Protein 3KP7 (pdb70)

Organism: Staphylococcus epidermidis (strain ATCC 35984 / DSM 28319 / BCRC 17069 / CCUG 31568 / BM 3577 / RP62A) (NCBI:txid176279)

Foldseek 3Di:
DVVVVVVVVVVVVVVVVVVVVVLQVLCPVLCVVLPHDVVLLVVLVVLVVPWDDLVVVCVVVDPCNCVSVVSLVVCPVSQQWDPVTIHGDPNVVVSVVVSVVSCVVVVCVVPVPDDPVVVVVVVVVVVVVVVVVCVVVVVD/DVVVVVVVVVVVVVVVVVVVVVLCVLCVVLCVVLVHDPVLLVVLVVQVVPWDALVVCDLVPHPPSPVSVVSQVVCVVSQQWDFPCGGTHGGVNVVVSVVVSCVSCVVVVCVVCVPPDPVVVVVVVVVVVVVVVVVVVVSVVD

InterPro domains:
  IPR000835 MarR-type HTH domain [PF12802] (34-86)
  IPR000835 MarR-type HTH domain [PS50995] (1-142)
  IPR000835 MarR-type HTH domain [SM00347] (29-130)
  IPR011991 ArsR-like helix-turn-helix domain [cd00090] (43-85)
  IPR036388 Winged helix-like DNA-binding domain superfamily [G3DSA:1.10.10.10] (1-151)
  IPR036390 Winged helix DNA-binding domain superfamily [SSF46785] (16-145)
  IPR039422 Transcription regulators MarR/SlyA-like [PTHR33164] (23-140)

Structure (mmCIF, N/CA/C/O backbone):
data_3KP7
#
_entry.id   3KP7
#
_cell.length_a   107.638
_cell.length_b   107.638
_cell.length_c   54.684
_cell.angle_alpha   90.00
_cell.angle_beta   90.00
_cell.angle_gamma   120.00
#
_symmetry.space_group_name_H-M   'P 61'
#
loop_
_entity.id
_entity.type
_entity.pdbx_description
1 polymer 'Transcriptional regulator TcaR'
2 water water
#
loop_
_atom_site.group_PDB
_atom_site.id
_atom_site.type_symbol
_atom_site.label_atom_id
_atom_site.label_alt_id
_atom_site.label_comp_id
_atom_site.label_asym_id
_atom_site.label_entity_id
_atom_site.label_seq_id
_atom_site.pdbx_PDB_ins_code
_atom_site.Cartn_x
_atom_site.Cartn_y
_atom_site.Cartn_z
_atom_site.occupancy
_atom_site.B_iso_or_equiv
_atom_site.auth_seq_id
_atom_site.auth_comp_id
_atom_site.auth_asym_id
_atom_site.auth_atom_id
_atom_site.pdbx_PDB_model_num
ATOM 1 N N . MET A 1 1 ? 38.639 77.717 56.614 1.00 102.75 1 MET A N 1
ATOM 2 C CA . MET A 1 1 ? 39.523 77.260 55.495 1.00 102.96 1 MET A CA 1
ATOM 3 C C . MET A 1 1 ? 39.288 75.782 55.154 1.00 102.40 1 MET A C 1
ATOM 4 O O . MET A 1 1 ? 39.697 75.308 54.089 1.00 102.98 1 MET A O 1
ATOM 9 N N . VAL A 1 2 ? 38.632 75.056 56.057 1.00 100.86 2 VAL A N 1
ATOM 10 C CA . VAL A 1 2 ? 38.338 73.644 55.824 1.00 98.93 2 VAL A CA 1
ATOM 11 C C . VAL A 1 2 ? 37.270 73.466 54.725 1.00 96.90 2 VAL A C 1
ATOM 12 O O . VAL A 1 2 ? 37.254 72.450 54.022 1.00 96.93 2 VAL A O 1
ATOM 16 N N . ARG A 1 3 ? 36.395 74.461 54.570 1.00 94.07 3 ARG A N 1
ATOM 17 C CA . ARG A 1 3 ? 35.359 74.407 53.544 1.00 90.30 3 ARG A CA 1
ATOM 18 C C . ARG A 1 3 ? 35.940 74.864 52.195 1.00 86.39 3 ARG A C 1
ATOM 19 O O . ARG A 1 3 ? 35.304 74.673 51.152 1.00 85.75 3 ARG A O 1
ATOM 27 N N . ARG A 1 4 ? 37.144 75.453 52.205 1.00 81.23 4 ARG A N 1
ATOM 28 C CA . ARG A 1 4 ? 37.771 75.886 50.954 1.00 75.67 4 ARG A CA 1
ATOM 29 C C . ARG A 1 4 ? 38.561 74.759 50.339 1.00 71.13 4 ARG A C 1
ATOM 30 O O . ARG A 1 4 ? 38.532 74.593 49.141 1.00 68.50 4 ARG A O 1
ATOM 38 N N . ILE A 1 5 ? 39.268 73.996 51.169 1.00 67.46 5 ILE A N 1
ATOM 39 C CA . ILE A 1 5 ? 40.043 72.862 50.695 1.00 64.52 5 ILE A CA 1
ATOM 40 C C . ILE A 1 5 ? 39.096 71.779 50.218 1.00 62.35 5 ILE A C 1
ATOM 41 O O . ILE A 1 5 ? 39.451 71.023 49.317 1.00 60.81 5 ILE A O 1
ATOM 46 N N . GLU A 1 6 ? 37.912 71.701 50.833 1.00 59.61 6 GLU A N 1
ATOM 47 C CA . GLU A 1 6 ? 36.880 70.736 50.419 1.00 57.82 6 GLU A CA 1
ATOM 48 C C . GLU A 1 6 ? 36.388 71.122 49.025 1.00 53.92 6 GLU A C 1
ATOM 49 O O . GLU A 1 6 ? 36.224 70.267 48.179 1.00 52.02 6 GLU A O 1
ATOM 55 N N . ASP A 1 7 ? 36.161 72.417 48.804 1.00 51.66 7 ASP A N 1
ATOM 56 C CA . ASP A 1 7 ? 35.722 72.919 47.496 1.00 50.58 7 ASP A CA 1
ATOM 57 C C . ASP A 1 7 ? 36.730 72.573 46.370 1.00 47.49 7 ASP A C 1
ATOM 58 O O . ASP A 1 7 ? 36.340 72.234 45.242 1.00 46.36 7 ASP A O 1
ATOM 63 N N . HIS A 1 8 ? 38.016 72.683 46.690 1.00 44.18 8 HIS A N 1
ATOM 64 C CA . HIS A 1 8 ? 39.067 72.411 45.745 1.00 42.94 8 HIS A CA 1
ATOM 65 C C . HIS A 1 8 ? 39.103 70.942 45.378 1.00 40.13 8 HIS A C 1
ATOM 66 O O . HIS A 1 8 ? 39.163 70.627 44.217 1.00 40.45 8 HIS A O 1
ATOM 73 N N . ILE A 1 9 ? 39.047 70.059 46.368 1.00 39.20 9 ILE A N 1
ATOM 74 C CA . ILE A 1 9 ? 39.003 68.606 46.173 1.00 40.12 9 ILE A CA 1
ATOM 75 C C . ILE A 1 9 ? 37.780 68.226 45.313 1.00 40.55 9 ILE A C 1
ATOM 76 O O . ILE A 1 9 ? 37.914 67.426 44.380 1.00 41.49 9 ILE A O 1
ATOM 81 N N . SER A 1 10 ? 36.606 68.770 45.638 1.00 37.46 10 SER A N 1
ATOM 82 C CA . SER A 1 10 ? 35.408 68.496 44.845 1.00 40.32 10 SER A CA 1
ATOM 83 C C . SER A 1 10 ? 35.617 68.956 43.398 1.00 37.03 10 SER A C 1
ATOM 84 O O . SER A 1 10 ? 35.324 68.211 42.469 1.00 38.93 10 SER A O 1
ATOM 87 N N . PHE A 1 11 ? 36.077 70.190 43.224 1.00 35.27 11 PHE A N 1
ATOM 88 C CA . PHE A 1 11 ? 36.336 70.713 41.892 1.00 33.81 11 PHE A CA 1
ATOM 89 C C . PHE A 1 11 ? 37.325 69.792 41.150 1.00 31.15 11 PHE A C 1
ATOM 90 O O . PHE A 1 11 ? 37.142 69.463 40.020 1.00 30.47 11 PHE A O 1
ATOM 98 N N . LEU A 1 12 ? 38.382 69.425 41.829 1.00 31.17 12 LEU A N 1
ATOM 99 C CA . LEU A 1 12 ? 39.395 68.565 41.267 1.00 34.37 12 LEU A CA 1
ATOM 100 C C . LEU A 1 12 ? 38.775 67.218 40.845 1.00 34.33 12 LEU A C 1
ATOM 101 O O . LEU A 1 12 ? 39.082 66.707 39.769 1.00 34.47 12 LEU A O 1
ATOM 106 N N . GLU A 1 13 ? 37.896 66.662 41.683 1.00 34.69 13 GLU A N 1
ATOM 107 C CA . GLU A 1 13 ? 37.261 65.380 41.365 1.00 33.97 13 GLU A CA 1
ATOM 108 C C . GLU A 1 13 ? 36.307 65.606 40.197 1.00 31.57 13 GLU A C 1
ATOM 109 O O . GLU A 1 13 ? 36.278 64.826 39.235 1.00 31.96 13 GLU A O 1
ATOM 115 N N . LYS A 1 14 ? 35.573 66.699 40.223 1.00 30.45 14 LYS A N 1
ATOM 116 C CA . LYS A 1 14 ? 34.674 66.932 39.103 1.00 30.77 14 LYS A CA 1
ATOM 117 C C . LYS A 1 14 ? 35.465 67.074 37.754 1.00 30.93 14 LYS A C 1
ATOM 118 O O . LYS A 1 14 ? 35.039 66.581 36.676 1.00 28.87 14 LYS A O 1
ATOM 124 N N . PHE A 1 15 ? 36.641 67.693 37.841 1.00 27.81 15 PHE A N 1
ATOM 125 C CA . PHE A 1 15 ? 37.458 67.911 36.643 1.00 28.84 15 PHE A CA 1
ATOM 126 C C . PHE A 1 15 ? 37.926 66.586 36.067 1.00 27.40 15 PHE A C 1
ATOM 127 O O . PHE A 1 15 ? 37.890 66.357 34.883 1.00 24.95 15 PHE A O 1
ATOM 135 N N . ILE A 1 16 ? 38.420 65.732 36.957 1.00 29.58 16 ILE A N 1
ATOM 136 C CA . ILE A 1 16 ? 38.900 64.433 36.592 1.00 29.36 16 ILE A CA 1
ATOM 137 C C . ILE A 1 16 ? 37.772 63.619 35.936 1.00 30.40 16 ILE A C 1
ATOM 138 O O . ILE A 1 16 ? 37.984 63.067 34.830 1.00 31.18 16 ILE A O 1
ATOM 143 N N . ASN A 1 17 ? 36.597 63.571 36.565 1.00 27.68 17 ASN A N 1
ATOM 144 C CA . ASN A 1 17 ? 35.495 62.824 35.945 1.00 28.21 17 ASN A CA 1
ATOM 145 C C . ASN A 1 17 ? 35.147 63.436 34.590 1.00 28.20 17 ASN A C 1
ATOM 146 O O . ASN A 1 17 ? 34.900 62.700 33.621 1.00 27.53 17 ASN A O 1
ATOM 151 N N . ASP A 1 18 ? 35.139 64.772 34.491 1.00 26.17 18 ASP A N 1
ATOM 152 C CA . ASP A 1 18 ? 34.828 65.322 33.173 1.00 26.82 18 ASP A CA 1
ATOM 153 C C . ASP A 1 18 ? 35.847 64.863 32.135 1.00 25.67 18 ASP A C 1
ATOM 154 O O . ASP A 1 18 ? 35.465 64.524 31.033 1.00 23.41 18 ASP A O 1
ATOM 159 N N . VAL A 1 19 ? 37.135 64.818 32.503 1.00 25.26 19 VAL A N 1
ATOM 160 C CA . VAL A 1 19 ? 38.139 64.345 31.565 1.00 26.64 19 VAL A CA 1
ATOM 161 C C . VAL A 1 19 ? 37.914 62.859 31.240 1.00 27.84 19 VAL A C 1
ATOM 162 O O . VAL A 1 19 ? 38.014 62.437 30.072 1.00 28.97 19 VAL A O 1
ATOM 166 N N . ASN A 1 20 ? 37.638 62.048 32.254 1.00 29.21 20 ASN A N 1
ATOM 167 C CA . ASN A 1 20 ? 37.444 60.626 31.974 1.00 30.61 20 ASN A CA 1
ATOM 168 C C . ASN A 1 20 ? 36.246 60.443 31.101 1.00 29.44 20 ASN A C 1
ATOM 169 O O . ASN A 1 20 ? 36.311 59.696 30.163 1.00 30.41 20 ASN A O 1
ATOM 174 N N . THR A 1 21 ? 35.195 61.200 31.355 1.00 29.76 21 THR A N 1
ATOM 175 C CA . THR A 1 21 ? 34.006 61.088 30.547 1.00 31.35 21 THR A CA 1
ATOM 176 C C . THR A 1 21 ? 34.325 61.448 29.096 1.00 32.19 21 THR A C 1
ATOM 177 O O . THR A 1 21 ? 34.080 60.647 28.193 1.00 34.65 21 THR A O 1
ATOM 181 N N . LEU A 1 22 ? 34.905 62.626 28.876 1.00 29.57 22 LEU A N 1
ATOM 182 C CA . LEU A 1 22 ? 35.221 63.041 27.524 1.00 30.54 22 LEU A CA 1
ATOM 183 C C . LEU A 1 22 ? 36.172 62.083 26.840 1.00 30.03 22 LEU A C 1
ATOM 184 O O . LEU A 1 22 ? 35.993 61.819 25.673 1.00 31.84 22 LEU A O 1
ATOM 189 N N . THR A 1 23 ? 37.181 61.604 27.553 1.00 29.52 23 THR A N 1
ATOM 190 C CA . THR A 1 23 ? 38.150 60.678 26.990 1.00 32.48 23 THR A CA 1
ATOM 191 C C . THR A 1 23 ? 37.486 59.403 26.484 1.00 32.58 23 THR A C 1
ATOM 192 O O . THR A 1 23 ? 37.831 58.907 25.418 1.00 34.91 23 THR A O 1
ATOM 196 N N . ALA A 1 24 ? 36.531 58.890 27.236 1.00 32.44 24 ALA A N 1
ATOM 197 C CA . ALA A 1 24 ? 35.770 57.692 26.841 1.00 35.09 24 ALA A CA 1
ATOM 198 C C . ALA A 1 24 ? 34.996 57.924 25.582 1.00 33.92 24 ALA A C 1
ATOM 199 O O . ALA A 1 24 ? 35.067 57.090 24.691 1.00 35.09 24 ALA A O 1
ATOM 201 N N . LYS A 1 25 ? 34.252 59.026 25.492 1.00 34.45 25 LYS A N 1
ATOM 202 C CA . LYS A 1 25 ? 33.504 59.290 24.258 1.00 35.67 25 LYS A CA 1
ATOM 203 C C . LYS A 1 25 ? 34.391 59.519 23.023 1.00 33.78 25 LYS A C 1
ATOM 204 O O . LYS A 1 25 ? 34.074 59.081 21.954 1.00 33.26 25 LYS A O 1
ATOM 210 N N . LEU A 1 26 ? 35.518 60.178 23.170 1.00 33.61 26 LEU A N 1
ATOM 211 C CA . LEU A 1 26 ? 36.385 60.430 22.001 1.00 35.25 26 LEU A CA 1
ATOM 212 C C . LEU A 1 26 ? 37.050 59.172 21.444 1.00 35.32 26 LEU A C 1
ATOM 213 O O . LEU A 1 26 ? 37.385 59.117 20.275 1.00 35.32 26 LEU A O 1
ATOM 218 N N . LEU A 1 27 ? 37.299 58.183 22.298 1.00 34.38 27 LEU A N 1
ATOM 219 C CA . LEU A 1 27 ? 37.969 57.008 21.841 1.00 33.86 27 LEU A CA 1
ATOM 220 C C . LEU A 1 27 ? 37.111 55.786 21.491 1.00 35.40 27 LEU A C 1
ATOM 221 O O . LEU A 1 27 ? 37.653 54.767 21.040 1.00 35.17 27 LEU A O 1
ATOM 226 N N . LYS A 1 28 ? 35.796 55.878 21.669 1.00 37.53 28 LYS A N 1
ATOM 227 C CA . LYS A 1 28 ? 34.970 54.704 21.428 1.00 39.55 28 LYS A CA 1
ATOM 228 C C . LYS A 1 28 ? 35.067 54.155 20.026 1.00 39.69 28 LYS A C 1
ATOM 229 O O . LYS A 1 28 ? 35.146 52.956 19.845 1.00 39.30 28 LYS A O 1
ATOM 235 N N . ASP A 1 29 ? 35.077 55.014 19.028 1.00 38.51 29 ASP A N 1
ATOM 236 C CA . ASP A 1 29 ? 35.167 54.514 17.673 1.00 38.25 29 ASP A CA 1
ATOM 237 C C . ASP A 1 29 ? 36.507 53.885 17.371 1.00 38.26 29 ASP A C 1
ATOM 238 O O . ASP A 1 29 ? 36.583 52.895 16.650 1.00 39.38 29 ASP A O 1
ATOM 243 N N . LEU A 1 30 ? 37.579 54.453 17.905 1.00 37.77 30 LEU A N 1
ATOM 244 C CA . LEU A 1 30 ? 38.923 53.937 17.632 1.00 34.87 30 LEU A CA 1
ATOM 245 C C . LEU A 1 30 ? 39.097 52.583 18.308 1.00 33.66 30 LEU A C 1
ATOM 246 O O . LEU A 1 30 ? 39.694 51.658 17.753 1.00 32.19 30 LEU A O 1
ATOM 251 N N . GLN A 1 31 ? 38.581 52.485 19.519 1.00 33.10 31 GLN A N 1
ATOM 252 C CA . GLN A 1 31 ? 38.663 51.247 20.277 1.00 33.55 31 GLN A CA 1
ATOM 253 C C . GLN A 1 31 ? 37.889 50.202 19.516 1.00 34.72 31 GLN A C 1
ATOM 254 O O . GLN A 1 31 ? 38.343 49.073 19.341 1.00 32.30 31 GLN A O 1
ATOM 260 N N . THR A 1 32 ? 36.737 50.632 19.017 1.00 37.41 32 THR A N 1
ATOM 261 C CA . THR A 1 32 ? 35.845 49.751 18.278 1.00 41.23 32 THR A CA 1
ATOM 262 C C . THR A 1 32 ? 36.517 49.277 16.988 1.00 42.61 32 THR A C 1
ATOM 263 O O . THR A 1 32 ? 36.438 48.092 16.622 1.00 43.04 32 THR A O 1
ATOM 267 N N . GLU A 1 33 ? 37.203 50.198 16.336 1.00 42.98 33 GLU A N 1
ATOM 268 C CA . GLU A 1 33 ? 37.922 49.912 15.106 1.00 45.11 33 GLU A CA 1
ATOM 269 C C . GLU A 1 33 ? 39.022 48.891 15.335 1.00 45.00 33 GLU A C 1
ATOM 270 O O . GLU A 1 33 ? 39.342 48.102 14.442 1.00 45.86 33 GLU A O 1
ATOM 276 N N . TYR A 1 34 ? 39.602 48.904 16.529 1.00 43.54 34 TYR A N 1
ATOM 277 C CA . TYR A 1 34 ? 40.680 47.977 16.865 1.00 41.95 34 TYR A CA 1
ATOM 278 C C . TYR A 1 34 ? 40.153 46.686 17.502 1.00 40.96 34 TYR A C 1
ATOM 279 O O . TYR A 1 34 ? 40.912 45.784 17.784 1.00 41.76 34 TYR A O 1
ATOM 288 N N . GLY A 1 35 ? 38.867 46.615 17.769 1.00 39.13 35 GLY A N 1
ATOM 289 C CA . GLY A 1 35 ? 38.344 45.409 18.375 1.00 39.42 35 GLY A CA 1
ATOM 290 C C . GLY A 1 35 ? 38.532 45.258 19.873 1.00 38.54 35 GLY A C 1
ATOM 291 O O . GLY A 1 35 ? 38.414 44.139 20.386 1.00 37.39 35 GLY A O 1
ATOM 292 N N . ILE A 1 36 ? 38.821 46.360 20.573 1.00 38.42 36 ILE A N 1
ATOM 293 C CA . ILE A 1 36 ? 39.012 46.301 22.020 1.00 38.42 36 ILE A CA 1
ATOM 294 C C . ILE A 1 36 ? 38.014 47.164 22.770 1.00 37.72 36 ILE A C 1
ATOM 295 O O . ILE A 1 36 ? 37.367 48.035 22.200 1.00 37.41 36 ILE A O 1
ATOM 300 N N . SER A 1 37 ? 37.882 46.892 24.066 1.00 37.55 37 SER A N 1
ATOM 301 C CA . SER A 1 37 ? 36.964 47.630 24.931 1.00 36.35 37 SER A CA 1
ATOM 302 C C . SER A 1 37 ? 37.782 48.732 25.629 1.00 37.26 37 SER A C 1
ATOM 303 O O . SER A 1 37 ? 39.014 48.700 25.587 1.00 35.36 37 SER A O 1
ATOM 306 N N . ALA A 1 38 ? 37.089 49.677 26.269 1.00 36.77 38 ALA A N 1
ATOM 307 C CA . ALA A 1 38 ? 37.763 50.717 27.020 1.00 37.24 38 ALA A CA 1
ATOM 308 C C . ALA A 1 38 ? 38.710 50.076 28.047 1.00 38.28 38 ALA A C 1
ATOM 309 O O . ALA A 1 38 ? 39.871 50.466 28.134 1.00 37.73 38 ALA A O 1
ATOM 311 N N . GLU A 1 39 ? 38.235 49.086 28.800 1.00 40.18 39 GLU A N 1
ATOM 312 C CA . GLU A 1 39 ? 39.074 48.467 29.840 1.00 45.25 39 GLU A CA 1
ATOM 313 C C . GLU A 1 39 ? 40.345 47.763 29.349 1.00 45.27 39 GLU A C 1
ATOM 314 O O . GLU A 1 39 ? 41.309 47.649 30.093 1.00 47.01 39 GLU A O 1
ATOM 320 N N . GLN A 1 40 ? 40.349 47.295 28.099 1.00 44.90 40 GLN A N 1
ATOM 321 C CA . GLN A 1 40 ? 41.534 46.688 27.533 1.00 43.02 40 GLN A CA 1
ATOM 322 C C . GLN A 1 40 ? 42.409 47.811 27.008 1.00 43.88 40 GLN A C 1
ATOM 323 O O . GLN A 1 40 ? 43.647 47.644 26.848 1.00 43.22 40 GLN A O 1
ATOM 329 N N . SER A 1 41 ? 41.761 48.926 26.665 1.00 40.93 41 SER A N 1
ATOM 330 C CA . SER A 1 41 ? 42.506 50.059 26.173 1.00 43.40 41 SER A CA 1
ATOM 331 C C . SER A 1 41 ? 43.345 50.672 27.326 1.00 42.32 41 SER A C 1
ATOM 332 O O . SER A 1 41 ? 44.444 51.181 27.068 1.00 43.55 41 SER A O 1
ATOM 335 N N . HIS A 1 42 ? 42.846 50.589 28.566 1.00 41.41 42 HIS A N 1
ATOM 336 C CA . HIS A 1 42 ? 43.560 51.104 29.750 1.00 42.72 42 HIS A CA 1
ATOM 337 C C . HIS A 1 42 ? 44.853 50.299 29.966 1.00 42.54 42 HIS A C 1
ATOM 338 O O . HIS A 1 42 ? 45.871 50.861 30.344 1.00 42.98 42 HIS A O 1
ATOM 345 N N . VAL A 1 43 ? 44.804 49.000 29.677 1.00 41.87 43 VAL A N 1
ATOM 346 C CA . VAL A 1 43 ? 45.975 48.130 29.795 1.00 40.42 43 VAL A CA 1
ATOM 347 C C . VAL A 1 43 ? 46.997 48.543 28.728 1.00 41.26 43 VAL A C 1
ATOM 348 O O . VAL A 1 43 ? 48.229 48.483 28.964 1.00 40.67 43 VAL A O 1
ATOM 352 N N . LEU A 1 44 ? 46.520 48.954 27.554 1.00 40.81 44 LEU A N 1
ATOM 353 C CA . LEU A 1 44 ? 47.473 49.409 26.546 1.00 42.65 44 LEU A CA 1
ATOM 354 C C . LEU A 1 44 ? 48.076 50.721 27.046 1.00 45.33 44 LEU A C 1
ATOM 355 O O . LEU A 1 44 ? 49.310 50.884 27.003 1.00 46.53 44 LEU A O 1
ATOM 360 N N . ASN A 1 45 ? 47.227 51.627 27.547 1.00 44.52 45 ASN A N 1
ATOM 361 C CA . ASN A 1 45 ? 47.703 52.908 28.072 1.00 45.70 45 ASN A CA 1
ATOM 362 C C . ASN A 1 45 ? 48.922 52.682 28.978 1.00 47.73 45 ASN A C 1
ATOM 363 O O . ASN A 1 45 ? 49.984 53.281 28.760 1.00 47.27 45 ASN A O 1
ATOM 368 N N . MET A 1 46 ? 48.762 51.842 30.002 1.00 49.12 46 MET A N 1
ATOM 369 C CA . MET A 1 46 ? 49.868 51.566 30.924 1.00 53.08 46 MET A CA 1
ATOM 370 C C . MET A 1 46 ? 51.107 51.112 30.180 1.00 53.31 46 MET A C 1
ATOM 371 O O . MET A 1 46 ? 52.155 51.737 30.242 1.00 55.22 46 MET A O 1
ATOM 376 N N . LEU A 1 47 ? 50.981 50.012 29.470 1.00 53.72 47 LEU A N 1
ATOM 377 C CA . LEU A 1 47 ? 52.091 49.463 28.726 1.00 54.04 47 LEU A CA 1
ATOM 378 C C . LEU A 1 47 ? 52.719 50.470 27.767 1.00 55.60 47 LEU A C 1
ATOM 379 O O . LEU A 1 47 ? 53.842 50.264 27.275 1.00 56.18 47 LEU A O 1
ATOM 384 N N . SER A 1 48 ? 52.030 51.576 27.522 1.00 55.90 48 SER A N 1
ATOM 385 C CA . SER A 1 48 ? 52.576 52.596 26.641 1.00 57.87 48 SER A CA 1
ATOM 386 C C . SER A 1 48 ? 53.686 53.385 27.339 1.00 59.34 48 SER A C 1
ATOM 387 O O . SER A 1 48 ? 54.563 53.958 26.699 1.00 57.47 48 SER A O 1
ATOM 390 N N . ILE A 1 49 ? 53.598 53.414 28.663 1.00 62.31 49 ILE A N 1
ATOM 391 C CA . ILE A 1 49 ? 54.529 54.128 29.538 1.00 66.51 49 ILE A CA 1
ATOM 392 C C . ILE A 1 49 ? 55.780 53.300 29.755 1.00 69.30 49 ILE A C 1
ATOM 393 O O . ILE A 1 49 ? 56.903 53.768 29.539 1.00 69.97 49 ILE A O 1
ATOM 398 N N . GLU A 1 50 ? 55.562 52.065 30.189 1.00 71.79 50 GLU A N 1
ATOM 399 C CA . GLU A 1 50 ? 56.646 51.145 30.450 1.00 74.78 50 GLU A CA 1
ATOM 400 C C . GLU A 1 50 ? 56.180 49.698 30.306 1.00 75.75 50 GLU A C 1
ATOM 401 O O . GLU A 1 50 ? 55.047 49.375 30.662 1.00 75.83 50 GLU A O 1
ATOM 407 N N . ALA A 1 51 ? 57.052 48.831 29.792 1.00 76.53 51 ALA A N 1
ATOM 408 C CA . ALA A 1 51 ? 56.725 47.416 29.622 1.00 77.70 51 ALA A CA 1
ATOM 409 C C . ALA A 1 51 ? 56.521 46.822 31.010 1.00 78.55 51 ALA A C 1
ATOM 410 O O . ALA A 1 51 ? 57.371 46.981 31.879 1.00 79.46 51 ALA A O 1
ATOM 412 N N . LEU A 1 52 ? 55.398 46.139 31.217 1.00 79.23 52 LEU A N 1
ATOM 413 C CA . LEU A 1 52 ? 55.073 45.568 32.523 1.00 80.19 52 LEU A CA 1
ATOM 414 C C . LEU A 1 52 ? 54.726 44.090 32.504 1.00 81.75 52 LEU A C 1
ATOM 415 O O . LEU A 1 52 ? 54.760 43.432 31.469 1.00 82.28 52 LEU A O 1
ATOM 420 N N . THR A 1 53 ? 54.384 43.573 33.677 1.00 83.32 53 THR A N 1
ATOM 421 C CA . THR A 1 53 ? 53.974 42.185 33.809 1.00 85.22 53 THR A CA 1
ATOM 422 C C . THR A 1 53 ? 52.655 42.257 34.568 1.00 86.40 53 THR A C 1
ATOM 423 O O . THR A 1 53 ? 52.322 43.304 35.149 1.00 86.18 53 THR A O 1
ATOM 427 N N . VAL A 1 54 ? 51.912 41.152 34.583 1.00 87.58 54 VAL A N 1
ATOM 428 C CA . VAL A 1 54 ? 50.616 41.125 35.257 1.00 88.87 54 VAL A CA 1
ATOM 429 C C . VAL A 1 54 ? 50.708 41.570 36.717 1.00 89.74 54 VAL A C 1
ATOM 430 O O . VAL A 1 54 ? 49.687 41.847 37.355 1.00 89.73 54 VAL A O 1
ATOM 434 N N . GLY A 1 55 ? 51.931 41.638 37.235 1.00 90.33 55 GLY A N 1
ATOM 435 C CA . GLY A 1 55 ? 52.125 42.057 38.606 1.00 91.62 55 GLY A CA 1
ATOM 436 C C . GLY A 1 55 ? 51.860 43.534 38.780 1.00 92.69 55 GLY A C 1
ATOM 437 O O . GLY A 1 55 ? 50.964 43.938 39.523 1.00 92.97 55 GLY A O 1
ATOM 438 N N . GLN A 1 56 ? 52.636 44.342 38.070 1.00 93.81 56 GLN A N 1
ATOM 439 C CA . GLN A 1 56 ? 52.507 45.788 38.135 1.00 95.04 56 GLN A CA 1
ATOM 440 C C . GLN A 1 56 ? 51.089 46.216 37.782 1.00 95.43 56 GLN A C 1
ATOM 441 O O . GLN A 1 56 ? 50.469 47.018 38.486 1.00 95.28 56 GLN A O 1
ATOM 447 N N . ILE A 1 57 ? 50.588 45.637 36.694 1.00 96.11 57 ILE A N 1
ATOM 448 C CA . ILE A 1 57 ? 49.260 45.917 36.164 1.00 96.46 57 ILE A CA 1
ATOM 449 C C . ILE A 1 57 ? 48.111 45.760 37.166 1.00 98.40 57 ILE A C 1
ATOM 450 O O .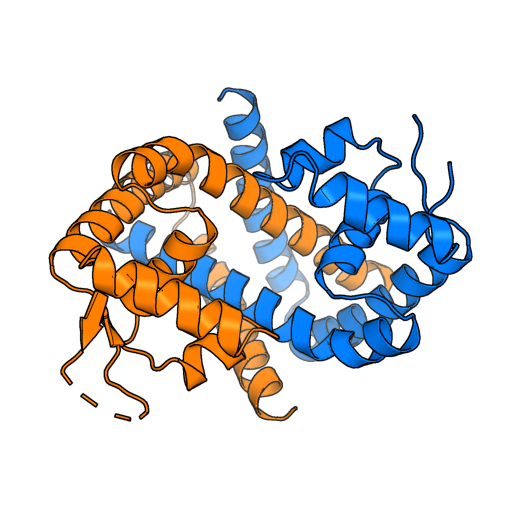 ILE A 1 57 ? 47.230 46.620 37.264 1.00 98.49 57 ILE A O 1
ATOM 455 N N . THR A 1 58 ? 48.114 44.653 37.897 1.00 100.33 58 THR A N 1
ATOM 456 C CA . THR A 1 58 ? 47.069 44.392 38.879 1.00 102.31 58 THR A CA 1
ATOM 457 C C . THR A 1 58 ? 47.054 45.430 40.007 1.00 103.80 58 THR A C 1
ATOM 458 O O . THR A 1 58 ? 45.989 45.849 40.466 1.00 103.76 58 THR A O 1
ATOM 462 N N . GLU A 1 59 ? 48.240 45.839 40.450 1.00 105.50 59 GLU A N 1
ATOM 463 C CA . GLU A 1 59 ? 48.373 46.823 41.520 1.00 106.60 59 GLU A CA 1
ATOM 464 C C . GLU A 1 59 ? 47.798 48.182 41.126 1.00 106.95 59 GLU A C 1
ATOM 465 O O . GLU A 1 59 ? 46.740 48.594 41.618 1.00 106.69 59 GLU A O 1
ATOM 471 N N . LYS A 1 60 ? 48.514 48.865 40.235 1.00 107.36 60 LYS A N 1
ATOM 472 C CA . LYS A 1 60 ? 48.132 50.185 39.756 1.00 107.56 60 LYS A CA 1
ATOM 473 C C . LYS A 1 60 ? 46.649 50.188 39.425 1.00 107.96 60 LYS A C 1
ATOM 474 O O . LYS A 1 60 ? 45.890 51.083 39.842 1.00 107.72 60 LYS A O 1
ATOM 480 N N . GLN A 1 61 ? 46.257 49.162 38.675 1.00 107.94 61 GLN A N 1
ATOM 481 C CA . GLN A 1 61 ? 44.880 48.980 38.262 1.00 108.29 61 GLN A CA 1
ATOM 482 C C . GLN A 1 61 ? 44.043 49.123 39.520 1.00 108.66 61 GLN A C 1
ATOM 483 O O . GLN A 1 61 ? 43.205 50.024 39.636 1.00 108.49 61 GLN A O 1
ATOM 489 N N . GLY A 1 62 ? 44.329 48.246 40.476 1.00 108.86 62 GLY A N 1
ATOM 490 C CA . GLY A 1 62 ? 43.603 48.230 41.724 1.00 109.82 62 GLY A CA 1
ATOM 491 C C . GLY A 1 62 ? 43.037 46.838 41.908 1.00 110.51 62 GLY A C 1
ATOM 492 O O . GLY A 1 62 ? 43.689 45.846 41.563 1.00 110.90 62 GLY A O 1
ATOM 493 N N . VAL A 1 63 ? 41.815 46.768 42.421 1.00 110.48 63 VAL A N 1
ATOM 494 C CA . VAL A 1 63 ? 41.145 45.502 42.667 1.00 110.98 63 VAL A CA 1
ATOM 495 C C . VAL A 1 63 ? 40.907 44.725 41.349 1.00 111.00 63 VAL A C 1
ATOM 496 O O . VAL A 1 63 ? 39.929 44.972 40.643 1.00 111.27 63 VAL A O 1
ATOM 500 N N . ASN A 1 64 ? 41.831 43.826 41.000 1.00 110.75 64 ASN A N 1
ATOM 501 C CA . ASN A 1 64 ? 41.719 43.016 39.783 1.00 110.27 64 ASN A CA 1
ATOM 502 C C . ASN A 1 64 ? 42.828 41.944 39.719 1.00 109.71 64 ASN A C 1
ATOM 503 O O . ASN A 1 64 ? 43.868 42.155 39.089 1.00 110.35 64 ASN A O 1
ATOM 508 N N . LYS A 1 65 ? 42.614 40.802 40.372 1.00 108.13 65 LYS A N 1
ATOM 509 C CA . LYS A 1 65 ? 43.612 39.729 40.363 1.00 106.67 65 LYS A CA 1
ATOM 510 C C . LYS A 1 65 ? 43.600 38.873 39.084 1.00 105.13 65 LYS A C 1
ATOM 511 O O . LYS A 1 65 ? 44.665 38.491 38.570 1.00 104.47 65 LYS A O 1
ATOM 517 N N . ALA A 1 66 ? 42.399 38.575 38.578 1.00 103.37 66 ALA A N 1
ATOM 518 C CA . ALA A 1 66 ? 42.239 37.760 37.369 1.00 101.34 66 ALA A CA 1
ATOM 519 C C . ALA A 1 66 ? 41.405 38.435 36.269 1.00 99.91 66 ALA A C 1
ATOM 520 O O . ALA A 1 66 ? 41.248 37.887 35.166 1.00 99.46 66 ALA A O 1
ATOM 522 N N . ALA A 1 67 ? 40.843 39.603 36.572 1.00 97.79 67 ALA A N 1
ATOM 523 C CA . ALA A 1 67 ? 40.060 40.329 35.574 1.00 95.48 67 ALA A CA 1
ATOM 524 C C . ALA A 1 67 ? 41.035 41.021 34.636 1.00 93.51 67 ALA A C 1
ATOM 525 O O . ALA A 1 67 ? 40.688 41.358 33.503 1.00 92.80 67 ALA A O 1
ATOM 527 N N . VAL A 1 68 ? 42.255 41.214 35.130 1.00 91.43 68 VAL A N 1
ATOM 528 C CA . VAL A 1 68 ? 43.315 41.855 34.372 1.00 89.68 68 VAL A CA 1
ATOM 529 C C . VAL A 1 68 ? 44.028 40.812 33.524 1.00 88.22 68 VAL A C 1
ATOM 530 O O . VAL A 1 68 ? 44.415 41.082 32.390 1.00 88.54 68 VAL A O 1
ATOM 534 N N . SER A 1 69 ? 44.220 39.618 34.078 1.00 86.65 69 SER A N 1
ATOM 535 C CA . SER A 1 69 ? 44.880 38.536 33.346 1.00 84.06 69 SER A CA 1
ATOM 536 C C . SER A 1 69 ? 44.052 38.202 32.084 1.00 82.23 69 SER A C 1
ATOM 537 O O . SER A 1 69 ? 44.599 37.848 31.032 1.00 81.36 69 SER A O 1
ATOM 540 N N . ARG A 1 70 ? 42.731 38.326 32.202 1.00 80.18 70 ARG A N 1
ATOM 541 C CA . ARG A 1 70 ? 41.823 38.073 31.083 1.00 78.20 70 ARG A CA 1
ATOM 542 C C . ARG A 1 70 ? 41.962 39.128 29.978 1.00 75.51 70 ARG A C 1
ATOM 543 O O . ARG A 1 70 ? 42.152 38.801 28.803 1.00 74.89 70 ARG A O 1
ATOM 551 N N . ARG A 1 71 ? 41.823 40.395 30.357 1.00 72.07 71 ARG A N 1
ATOM 552 C CA . ARG A 1 71 ? 41.946 41.471 29.391 1.00 69.30 71 ARG A CA 1
ATOM 553 C C . ARG A 1 71 ? 43.288 41.342 28.683 1.00 67.10 71 ARG A C 1
ATOM 554 O O . ARG A 1 71 ? 43.373 41.663 27.512 1.00 67.64 71 ARG A O 1
ATOM 562 N N . VAL A 1 72 ? 44.320 40.856 29.377 1.00 64.56 72 VAL A N 1
ATOM 563 C CA . VAL A 1 72 ? 45.645 40.689 28.767 1.00 62.50 72 VAL A CA 1
ATOM 564 C C . VAL A 1 72 ? 45.623 39.583 27.732 1.00 61.45 72 VAL A C 1
ATOM 565 O O . VAL A 1 72 ? 46.167 39.707 26.639 1.00 60.64 72 VAL A O 1
ATOM 569 N N . LYS A 1 73 ? 45.000 38.479 28.100 1.00 60.83 73 LYS A N 1
ATOM 570 C CA . LYS A 1 73 ? 44.889 37.350 27.195 1.00 60.70 73 LYS A CA 1
ATOM 571 C C . LYS A 1 73 ? 44.257 37.841 25.891 1.00 58.25 73 LYS A C 1
ATOM 572 O O . LYS A 1 73 ? 44.811 37.652 24.816 1.00 58.02 73 LYS A O 1
ATOM 578 N N . LYS A 1 74 ? 43.112 38.511 25.996 1.00 56.60 74 LYS A N 1
ATOM 579 C CA . LYS A 1 74 ? 42.432 39.046 24.815 1.00 53.92 74 LYS A CA 1
ATOM 580 C C . LYS A 1 74 ? 43.328 39.993 24.013 1.00 53.80 74 LYS A C 1
ATOM 581 O O . LYS A 1 74 ? 43.262 39.991 22.783 1.00 54.12 74 LYS A O 1
ATOM 587 N N . LEU A 1 75 ? 44.154 40.804 24.688 1.00 52.71 75 LEU A N 1
ATOM 588 C CA . LEU A 1 75 ? 45.041 41.735 23.981 1.00 52.92 75 LEU A CA 1
ATOM 589 C C . LEU A 1 75 ? 46.157 40.988 23.300 1.00 54.35 75 LEU A C 1
ATOM 590 O O . LEU A 1 75 ? 46.595 41.365 22.210 1.00 52.83 75 LEU A O 1
ATOM 595 N N . LEU A 1 76 ? 46.622 39.926 23.961 1.00 57.74 76 LEU A N 1
ATOM 596 C CA . LEU A 1 76 ? 47.699 39.061 23.447 1.00 60.10 76 LEU A CA 1
ATOM 597 C C . LEU A 1 76 ? 47.302 38.341 22.157 1.00 61.41 76 LEU A C 1
ATOM 598 O O . LEU A 1 76 ? 48.127 38.149 21.242 1.00 61.85 76 LEU A O 1
ATOM 603 N N . ASN A 1 77 ? 46.036 37.941 22.107 1.00 62.11 77 ASN A N 1
ATOM 604 C CA . ASN A 1 77 ? 45.491 37.256 20.954 1.00 63.35 77 ASN A CA 1
ATOM 605 C C . ASN A 1 77 ? 45.182 38.214 19.853 1.00 63.88 77 ASN A C 1
ATOM 606 O O . ASN A 1 77 ? 45.167 37.829 18.685 1.00 64.23 77 ASN A O 1
ATOM 611 N N . ALA A 1 78 ? 44.920 39.464 20.218 1.00 64.56 78 ALA A N 1
ATOM 612 C CA . ALA A 1 78 ? 44.608 40.483 19.218 1.00 65.30 78 ALA A CA 1
ATOM 613 C C . ALA A 1 78 ? 45.875 41.010 18.531 1.00 65.48 78 ALA A C 1
ATOM 614 O O . ALA A 1 78 ? 45.802 41.739 17.539 1.00 65.79 78 ALA A O 1
ATOM 616 N N . GLU A 1 79 ? 47.034 40.624 19.056 1.00 66.49 79 GLU A N 1
ATOM 617 C CA . GLU A 1 79 ? 48.328 41.044 18.503 1.00 67.43 79 GLU A CA 1
ATOM 618 C C . GLU A 1 79 ? 48.705 42.505 18.834 1.00 67.01 79 GLU A C 1
ATOM 619 O O . GLU A 1 79 ? 49.493 43.137 18.111 1.00 65.98 79 GLU A O 1
ATOM 625 N N . LEU A 1 80 ? 48.143 43.038 19.921 1.00 66.65 80 LEU A N 1
ATOM 626 C CA . LEU A 1 80 ? 48.416 44.425 20.330 1.00 66.52 80 LEU A CA 1
ATOM 627 C C . LEU A 1 80 ? 49.503 44.410 21.375 1.00 66.88 80 LEU A C 1
ATOM 628 O O . LEU A 1 80 ? 50.304 45.323 21.473 1.00 67.28 80 LEU A O 1
ATOM 633 N N . VAL A 1 81 ? 49.524 43.338 22.144 1.00 68.35 81 VAL A N 1
ATOM 634 C CA . VAL A 1 81 ? 50.486 43.138 23.202 1.00 69.52 81 VAL A CA 1
ATOM 635 C C . VAL A 1 81 ? 51.433 41.998 22.759 1.00 71.00 81 VAL A C 1
ATOM 636 O O . VAL A 1 81 ? 51.126 41.246 21.839 1.00 70.93 81 VAL A O 1
ATOM 640 N N . LYS A 1 82 ? 52.601 41.899 23.378 1.00 73.36 82 LYS A N 1
ATOM 641 C CA . LYS A 1 82 ? 53.570 40.874 23.007 1.00 75.31 82 LYS A CA 1
ATOM 642 C C . LYS A 1 82 ? 54.329 40.382 24.231 1.00 76.14 82 LYS A C 1
ATOM 643 O O . LYS A 1 82 ? 54.656 41.173 25.112 1.00 75.77 82 LYS A O 1
ATOM 649 N N . LEU A 1 83 ? 54.573 39.071 24.288 1.00 77.63 83 LEU A N 1
ATOM 650 C CA . LEU A 1 83 ? 55.308 38.454 25.399 1.00 79.21 83 LEU A CA 1
ATOM 651 C C . LEU A 1 83 ? 56.770 38.208 25.056 1.00 78.86 83 LEU A C 1
ATOM 652 O O . LEU A 1 83 ? 57.044 37.808 23.907 1.00 78.20 83 LEU A O 1
ATOM 657 N N . LYS A 1 95 ? 55.679 37.261 33.249 1.00 89.52 95 LYS A N 1
ATOM 658 C CA . LYS A 1 95 ? 56.742 37.515 32.229 1.00 89.43 95 LYS A CA 1
ATOM 659 C C . LYS A 1 95 ? 56.747 38.971 31.773 1.00 89.12 95 LYS A C 1
ATOM 660 O O . LYS A 1 95 ? 56.135 39.838 32.398 1.00 89.10 95 LYS A O 1
ATOM 666 N N . ILE A 1 96 ? 57.434 39.226 30.668 1.00 88.63 96 ILE A N 1
ATOM 667 C CA . ILE A 1 96 ? 57.556 40.575 30.133 1.00 88.13 96 ILE A CA 1
ATOM 668 C C . ILE A 1 96 ? 56.500 40.906 29.073 1.00 87.18 96 ILE A C 1
ATOM 669 O O . ILE A 1 96 ? 56.601 40.473 27.913 1.00 87.31 96 ILE A O 1
ATOM 674 N N . ILE A 1 97 ? 55.505 41.699 29.478 1.00 85.61 97 ILE A N 1
ATOM 675 C CA . ILE A 1 97 ? 54.401 42.118 28.602 1.00 82.83 97 ILE A CA 1
ATOM 676 C C . ILE A 1 97 ? 54.630 43.510 27.988 1.00 80.88 97 ILE A C 1
ATOM 677 O O . ILE A 1 97 ? 54.664 44.520 28.691 1.00 80.78 97 ILE A O 1
ATOM 682 N N . LYS A 1 98 ? 54.770 43.555 26.668 1.00 78.21 98 LYS A N 1
ATOM 683 C CA . LYS A 1 98 ? 55.016 44.811 25.983 1.00 76.94 98 LYS A CA 1
ATOM 684 C C . LYS A 1 98 ? 53.995 45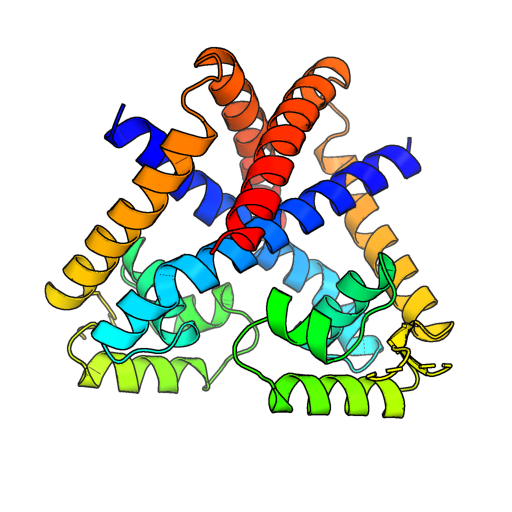.091 24.888 1.00 75.29 98 LYS A C 1
ATOM 685 O O . LYS A 1 98 ? 53.132 44.260 24.590 1.00 75.55 98 LYS A O 1
ATOM 691 N N . LEU A 1 99 ? 54.092 46.268 24.282 1.00 72.40 99 LEU A N 1
ATOM 692 C CA . LEU A 1 99 ? 53.195 46.624 23.192 1.00 69.51 99 LEU A CA 1
ATOM 693 C C . LEU A 1 99 ? 53.854 46.201 21.881 1.00 68.64 99 LEU A C 1
ATOM 694 O O . LEU A 1 99 ? 55.077 46.177 21.784 1.00 68.36 99 LEU A O 1
ATOM 699 N N . SER A 1 100 ? 53.044 45.873 20.880 1.00 67.26 100 SER A N 1
ATOM 700 C CA . SER A 1 100 ? 53.552 45.491 19.578 1.00 66.76 100 SER A CA 1
ATOM 701 C C . SER A 1 100 ? 53.432 46.716 18.698 1.00 66.75 100 SER A C 1
ATOM 702 O O . SER A 1 100 ? 52.869 47.710 19.123 1.00 67.75 100 SER A O 1
ATOM 705 N N . ASN A 1 101 ? 53.932 46.641 17.469 1.00 67.00 101 ASN A N 1
ATOM 706 C CA . ASN A 1 101 ? 53.857 47.776 16.548 1.00 67.66 101 ASN A CA 1
ATOM 707 C C . ASN A 1 101 ? 52.421 48.127 16.176 1.00 67.15 101 ASN A C 1
ATOM 708 O O . ASN A 1 101 ? 52.160 49.214 15.639 1.00 68.01 101 ASN A O 1
ATOM 713 N N . LYS A 1 102 ? 51.501 47.198 16.444 1.00 65.64 102 LYS A N 1
ATOM 714 C CA . LYS A 1 102 ? 50.078 47.412 16.178 1.00 63.25 102 LYS A CA 1
ATOM 715 C C . LYS A 1 102 ? 49.463 48.079 17.410 1.00 60.43 102 LYS A C 1
ATOM 716 O O . LYS A 1 102 ? 48.509 48.850 17.321 1.00 59.55 102 LYS A O 1
ATOM 722 N N . GLY A 1 103 ? 50.037 47.776 18.563 1.00 58.19 103 GLY A N 1
ATOM 723 C CA . GLY A 1 103 ? 49.570 48.367 19.800 1.00 55.63 103 GLY A CA 1
ATOM 724 C C . GLY A 1 103 ? 50.049 49.803 19.857 1.00 54.22 103 GLY A C 1
ATOM 725 O O . GLY A 1 103 ? 49.357 50.659 20.385 1.00 53.93 103 GLY A O 1
ATOM 726 N N . LYS A 1 104 ? 51.232 50.062 19.307 1.00 51.48 104 LYS A N 1
ATOM 727 C CA . LYS A 1 104 ? 51.768 51.398 19.288 1.00 50.86 104 LYS A CA 1
ATOM 728 C C . LYS A 1 104 ? 51.034 52.262 18.263 1.00 50.13 104 LYS A C 1
ATOM 729 O O . LYS A 1 104 ? 50.900 53.468 18.421 1.00 51.16 104 LYS A O 1
ATOM 735 N N . LYS A 1 105 ? 50.535 51.653 17.218 1.00 47.58 105 LYS A N 1
ATOM 736 C CA . LYS A 1 105 ? 49.805 52.420 16.246 1.00 47.26 105 LYS A CA 1
ATOM 737 C C . LYS A 1 105 ? 48.479 52.859 16.883 1.00 45.86 105 LYS A C 1
ATOM 738 O O . LYS A 1 105 ? 47.939 53.937 16.534 1.00 47.59 105 LYS A O 1
ATOM 744 N N . TYR A 1 106 ? 47.946 52.056 17.812 1.00 42.73 106 TYR A N 1
ATOM 745 C CA . TYR A 1 106 ? 46.682 52.435 18.482 1.00 39.82 106 TYR A CA 1
ATOM 746 C C . TYR A 1 106 ? 46.969 53.619 19.417 1.00 38.67 106 TYR A C 1
ATOM 747 O O . TYR A 1 106 ? 46.191 54.539 19.504 1.00 37.05 106 TYR A O 1
ATOM 756 N N . ILE A 1 107 ? 48.078 53.551 20.148 1.00 38.38 107 ILE A N 1
ATOM 757 C CA . ILE A 1 107 ? 48.445 54.621 21.075 1.00 39.11 107 ILE A CA 1
ATOM 758 C C . ILE A 1 107 ? 48.766 55.962 20.330 1.00 39.11 107 ILE A C 1
ATOM 759 O O . ILE A 1 107 ? 48.420 57.039 20.808 1.00 37.85 107 ILE A O 1
ATOM 764 N N . LYS A 1 108 ? 49.398 55.901 19.157 1.00 39.08 108 LYS A N 1
ATOM 765 C CA . LYS A 1 108 ? 49.719 57.146 18.474 1.00 40.99 108 LYS A CA 1
ATOM 766 C C . LYS A 1 108 ? 48.451 57.762 17.938 1.00 40.59 108 LYS A C 1
ATOM 767 O O . LYS A 1 108 ? 48.301 58.953 17.979 1.00 41.15 108 LYS A O 1
ATOM 773 N N . GLU A 1 109 ? 47.535 56.953 17.424 1.00 40.54 109 GLU A N 1
ATOM 774 C CA . GLU A 1 109 ? 46.300 57.503 16.926 1.00 40.46 109 GLU A CA 1
ATOM 775 C C . GLU A 1 109 ? 45.463 58.054 18.100 1.00 39.76 109 GLU A C 1
ATOM 776 O O . GLU A 1 109 ? 44.714 59.041 17.939 1.00 38.25 109 GLU A O 1
ATOM 782 N N . ARG A 1 110 ? 45.622 57.445 19.279 1.00 37.02 110 ARG A N 1
ATOM 783 C CA . ARG A 1 110 ? 44.906 57.891 20.479 1.00 36.51 110 ARG A CA 1
ATOM 784 C C . ARG A 1 110 ? 45.468 59.266 20.864 1.00 37.35 110 ARG A C 1
ATOM 785 O O . ARG A 1 110 ? 44.719 60.183 21.208 1.00 34.59 110 ARG A O 1
ATOM 793 N N . LYS A 1 111 ? 46.801 59.374 20.797 1.00 38.83 111 LYS A N 1
ATOM 794 C CA . LYS A 1 111 ? 47.507 60.610 21.111 1.00 40.17 111 LYS A CA 1
ATOM 795 C C . LYS A 1 111 ? 47.136 61.730 20.182 1.00 38.67 111 LYS A C 1
ATOM 796 O O . LYS A 1 111 ? 46.965 62.852 20.639 1.00 37.47 111 LYS A O 1
ATOM 802 N N . ALA A 1 112 ? 46.969 61.423 18.905 1.00 36.66 112 ALA A N 1
ATOM 803 C CA . ALA A 1 112 ? 46.586 62.441 17.934 1.00 37.55 112 ALA A CA 1
ATOM 804 C C . ALA A 1 112 ? 45.169 62.968 18.216 1.00 38.16 112 ALA A C 1
ATOM 805 O O . ALA A 1 112 ? 44.911 64.163 18.137 1.00 38.47 112 ALA A O 1
ATOM 807 N N . ILE A 1 113 ? 44.242 62.086 18.565 1.00 36.98 113 ILE A N 1
ATOM 808 C CA . ILE A 1 113 ? 42.907 62.560 18.820 1.00 33.97 113 ILE A CA 1
ATOM 809 C C . ILE A 1 113 ? 42.871 63.487 20.030 1.00 33.89 113 ILE A C 1
ATOM 810 O O . ILE A 1 113 ? 42.277 64.543 19.969 1.00 33.70 113 ILE A O 1
ATOM 815 N N . MET A 1 114 ? 43.512 63.080 21.119 1.00 34.14 114 MET A N 1
ATOM 816 C CA . MET A 1 114 ? 43.521 63.838 22.370 1.00 33.58 114 MET A CA 1
ATOM 817 C C . MET A 1 114 ? 44.266 65.195 22.238 1.00 34.79 114 MET A C 1
ATOM 818 O O . MET A 1 114 ? 43.778 66.226 22.711 1.00 34.34 114 MET A O 1
ATOM 823 N N . SER A 1 115 ? 45.449 65.171 21.611 1.00 33.69 115 SER A N 1
ATOM 824 C CA . SER A 1 115 ? 46.280 66.346 21.424 1.00 36.28 115 SER A CA 1
ATOM 825 C C . SER A 1 115 ? 45.541 67.430 20.644 1.00 35.66 115 SER A C 1
ATOM 826 O O . SER A 1 115 ? 45.556 68.567 21.043 1.00 34.73 115 SER A O 1
ATOM 829 N N . HIS A 1 116 ? 44.865 67.053 19.575 1.00 37.46 116 HIS A N 1
ATOM 830 C CA . HIS A 1 116 ? 44.104 67.992 18.770 1.00 39.27 116 HIS A CA 1
ATOM 831 C C . HIS A 1 116 ? 42.962 68.595 19.566 1.00 38.77 116 HIS A C 1
ATOM 832 O O . HIS A 1 116 ? 42.688 69.793 19.466 1.00 39.36 116 HIS A O 1
ATOM 839 N N . ILE A 1 117 ? 42.270 67.791 20.359 1.00 37.76 117 ILE A N 1
ATOM 840 C CA . ILE A 1 117 ? 41.196 68.365 21.160 1.00 36.81 117 ILE A CA 1
ATOM 841 C C . ILE A 1 117 ? 41.789 69.269 22.262 1.00 35.92 117 ILE A C 1
ATOM 842 O O . ILE A 1 117 ? 41.367 70.405 22.439 1.00 35.03 117 ILE A O 1
ATOM 847 N N . ALA A 1 118 ? 42.771 68.752 22.986 1.00 35.07 118 ALA A N 1
ATOM 848 C CA . ALA A 1 118 ? 43.357 69.508 24.055 1.00 36.78 118 ALA A CA 1
ATOM 849 C C . ALA A 1 118 ? 43.940 70.834 23.572 1.00 37.80 118 ALA A C 1
ATOM 850 O O . ALA A 1 118 ? 43.764 71.841 24.233 1.00 33.71 118 ALA A O 1
ATOM 852 N N . SER A 1 119 ? 44.619 70.855 22.424 1.00 38.62 119 SER A N 1
ATOM 853 C CA . SER A 1 119 ? 45.158 72.134 22.006 1.00 41.10 119 SER A CA 1
ATOM 854 C C . SER A 1 119 ? 44.051 73.118 21.617 1.00 40.81 119 SER A C 1
ATOM 855 O O . SER A 1 119 ? 44.120 74.302 21.942 1.00 39.15 119 SER A O 1
ATOM 858 N N . ASP A 1 120 ? 43.000 72.635 20.970 1.00 41.79 120 ASP A N 1
ATOM 859 C CA . ASP A 1 120 ? 41.889 73.531 20.622 1.00 41.08 120 ASP A CA 1
ATOM 860 C C . ASP A 1 120 ? 41.269 74.186 21.867 1.00 41.03 120 ASP A C 1
ATOM 861 O O . ASP A 1 120 ? 40.926 75.388 21.857 1.00 40.32 120 ASP A O 1
ATOM 866 N N . MET A 1 121 ? 41.130 73.416 22.952 1.00 38.64 121 MET A N 1
ATOM 867 C CA . MET A 1 121 ? 40.550 73.983 24.184 1.00 39.07 121 MET A CA 1
ATOM 868 C C . MET A 1 121 ? 41.546 74.834 24.913 1.00 38.10 121 MET A C 1
ATOM 869 O O . MET A 1 121 ? 41.254 75.412 25.932 1.00 38.32 121 MET A O 1
ATOM 874 N N . THR A 1 122 ? 42.728 74.953 24.362 1.00 39.31 122 THR A N 1
ATOM 875 C CA . THR A 1 122 ? 43.748 75.646 25.094 1.00 38.98 122 THR A CA 1
ATOM 876 C C . THR A 1 122 ? 44.513 76.715 24.351 1.00 37.34 122 THR A C 1
ATOM 877 O O . THR A 1 122 ? 45.208 77.486 24.992 1.00 35.77 122 THR A O 1
ATOM 881 N N . SER A 1 123 ? 44.353 76.741 23.031 1.00 38.04 123 SER A N 1
ATOM 882 C CA . SER A 1 123 ? 45.065 77.657 22.115 1.00 41.34 123 SER A CA 1
ATOM 883 C C . SER A 1 123 ? 45.014 79.144 22.449 1.00 42.20 123 SER A C 1
ATOM 884 O O . SER A 1 123 ? 45.953 79.879 22.102 1.00 43.52 123 SER A O 1
ATOM 887 N N . ASP A 1 124 ? 43.920 79.572 23.085 1.00 39.42 124 ASP A N 1
ATOM 888 C CA . ASP A 1 124 ? 43.713 80.968 23.454 1.00 37.74 124 ASP A CA 1
ATOM 889 C C . ASP A 1 124 ? 44.332 81.371 24.783 1.00 36.93 124 ASP A C 1
ATOM 890 O O . ASP A 1 124 ? 44.285 82.531 25.165 1.00 35.06 124 ASP A O 1
ATOM 895 N N . PHE A 1 125 ? 44.860 80.416 25.521 1.00 37.41 125 PHE A N 1
ATOM 896 C CA . PHE A 1 125 ? 45.504 80.763 26.782 1.00 36.81 125 PHE A CA 1
ATOM 897 C C . PHE A 1 125 ? 46.943 81.235 26.554 1.00 38.03 125 PHE A C 1
ATOM 898 O O . PHE A 1 125 ? 47.553 80.931 25.531 1.00 33.81 125 PHE A O 1
ATOM 906 N N . ASP A 1 126 ? 47.429 82.051 27.488 1.00 40.69 126 ASP A N 1
ATOM 907 C CA . ASP A 1 1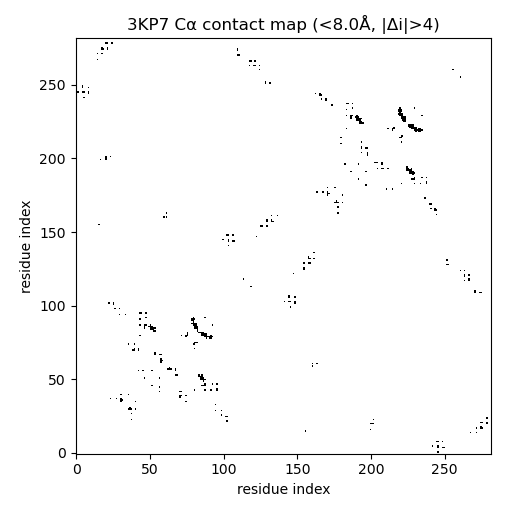26 ? 48.811 82.544 27.499 1.00 44.27 126 ASP A CA 1
ATOM 908 C C . ASP A 1 126 ? 49.652 81.335 27.918 1.00 44.93 126 ASP A C 1
ATOM 909 O O . ASP A 1 126 ? 49.309 80.676 28.904 1.00 45.06 126 ASP A O 1
ATOM 914 N N . SER A 1 127 ? 50.730 81.063 27.191 1.00 44.10 127 SER A N 1
ATOM 915 C CA . SER A 1 127 ? 51.636 79.968 27.491 1.00 45.42 127 SER A CA 1
ATOM 916 C C . SER A 1 127 ? 52.087 79.943 28.953 1.00 43.89 127 SER A C 1
ATOM 917 O O . SER A 1 127 ? 52.236 78.888 29.529 1.00 43.35 127 SER A O 1
ATOM 920 N N . LYS A 1 128 ? 52.284 81.111 29.540 1.00 43.48 128 LYS A N 1
ATOM 921 C CA . LYS A 1 128 ? 52.730 81.196 30.925 1.00 43.78 128 LYS A CA 1
ATOM 922 C C . LYS A 1 128 ? 51.586 80.898 31.899 1.00 41.85 128 LYS A C 1
ATOM 923 O O . LYS A 1 128 ? 51.809 80.589 33.080 1.00 38.70 128 LYS A O 1
ATOM 929 N N . GLU A 1 129 ? 50.351 81.025 31.420 1.00 40.09 129 GLU A N 1
ATOM 930 C CA . GLU A 1 129 ? 49.235 80.742 32.300 1.00 38.98 129 GLU A CA 1
ATOM 931 C C . GLU A 1 129 ? 49.160 79.214 32.394 1.00 35.53 129 GLU A C 1
ATOM 932 O O . GLU A 1 129 ? 48.936 78.659 33.443 1.00 33.32 129 GLU A O 1
ATOM 938 N N . ILE A 1 130 ? 49.290 78.558 31.260 1.00 34.42 130 ILE A N 1
ATOM 939 C CA . ILE A 1 130 ? 49.267 77.108 31.227 1.00 35.19 130 ILE A CA 1
ATOM 940 C C . ILE A 1 130 ? 50.476 76.562 32.039 1.00 36.60 130 ILE A C 1
ATOM 941 O O . ILE A 1 130 ? 50.319 75.627 32.815 1.00 36.11 130 ILE A O 1
ATOM 946 N N . GLU A 1 131 ? 51.655 77.193 31.911 1.00 36.32 131 GLU A N 1
ATOM 947 C CA . GLU A 1 131 ? 52.823 76.722 32.658 1.00 38.29 131 GLU A CA 1
ATOM 948 C C . GLU A 1 131 ? 52.595 76.855 34.200 1.00 36.06 131 GLU A C 1
ATOM 949 O O . GLU A 1 131 ? 53.042 76.008 34.985 1.00 35.89 131 GLU A O 1
ATOM 955 N N . LYS A 1 132 ? 51.886 77.893 34.627 1.00 33.62 132 LYS A N 1
ATOM 956 C CA . LYS A 1 132 ? 51.629 78.077 36.053 1.00 33.84 132 LYS A CA 1
ATOM 957 C C . LYS A 1 132 ? 50.772 76.916 36.567 1.00 32.13 132 LYS A C 1
ATOM 958 O O . LYS A 1 132 ? 50.990 76.408 37.652 1.00 28.53 132 LYS A O 1
ATOM 964 N N . VAL A 1 133 ? 49.778 76.519 35.757 1.00 32.41 133 VAL A N 1
ATOM 965 C CA . VAL A 1 133 ? 48.888 75.393 36.055 1.00 29.35 133 VAL A CA 1
ATOM 966 C C . VAL A 1 133 ? 49.712 74.103 36.101 1.00 28.40 133 VAL A C 1
ATOM 967 O O . VAL A 1 133 ? 49.527 73.291 36.992 1.00 28.57 133 VAL A O 1
ATOM 971 N N . ARG A 1 134 ? 50.586 73.916 35.121 1.00 26.14 134 ARG A N 1
ATOM 972 C CA . ARG A 1 134 ? 51.461 72.777 35.062 1.00 27.50 134 ARG A CA 1
ATOM 973 C C . ARG A 1 134 ? 52.366 72.674 36.339 1.00 28.51 134 ARG A C 1
ATOM 974 O O . ARG A 1 134 ? 52.484 71.581 36.962 1.00 28.44 134 ARG A O 1
ATOM 982 N N . GLN A 1 135 ? 52.947 73.811 36.762 1.00 26.51 135 GLN A N 1
ATOM 983 C CA . GLN A 1 135 ? 53.837 73.843 37.953 1.00 25.87 135 GLN A CA 1
ATOM 984 C C . GLN A 1 135 ? 53.069 73.498 39.221 1.00 28.52 135 GLN A C 1
ATOM 985 O O . GLN A 1 135 ? 53.579 72.716 40.075 1.00 26.68 135 GLN A O 1
ATOM 991 N N . VAL A 1 136 ? 51.853 74.040 39.361 1.00 26.16 136 VAL A N 1
ATOM 992 C CA . VAL A 1 136 ? 51.052 73.719 40.524 1.00 27.60 136 VAL A CA 1
ATOM 993 C C . VAL A 1 136 ? 50.644 72.199 40.571 1.00 28.20 136 VAL A C 1
ATOM 994 O O . VAL A 1 136 ? 50.708 71.527 41.633 1.00 28.76 136 VAL A O 1
ATOM 998 N N . LEU A 1 137 ? 50.294 71.658 39.420 1.00 25.30 137 LEU A N 1
ATOM 999 C CA . LEU A 1 137 ? 49.917 70.274 39.343 1.00 25.46 137 LEU A CA 1
ATOM 1000 C C . LEU A 1 137 ? 51.136 69.367 39.528 1.00 27.38 137 LEU A C 1
ATOM 1001 O O . LEU A 1 137 ? 50.996 68.262 40.063 1.00 24.85 137 LEU A O 1
ATOM 1006 N N . GLU A 1 138 ? 52.315 69.825 39.086 1.00 26.49 138 GLU A N 1
ATOM 1007 C CA . GLU A 1 138 ? 53.492 69.024 39.276 1.00 26.73 138 GLU A CA 1
ATOM 1008 C C . GLU A 1 138 ? 53.846 68.978 40.736 1.00 26.17 138 GLU A C 1
ATOM 1009 O O . GLU A 1 138 ? 54.227 67.956 41.254 1.00 25.77 138 GLU A O 1
ATOM 1015 N N . ILE A 1 139 ? 53.731 70.091 41.440 1.00 29.45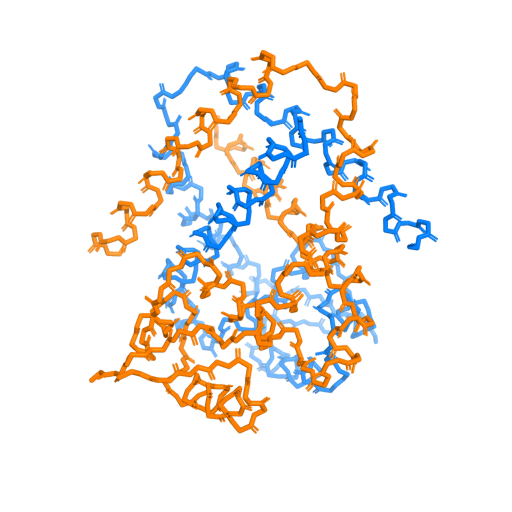 139 ILE A N 1
ATOM 1016 C CA . ILE A 1 139 ? 54.062 70.071 42.848 1.00 28.92 139 ILE A CA 1
ATOM 1017 C C . ILE A 1 139 ? 53.092 69.176 43.563 1.00 29.97 139 ILE A C 1
ATOM 1018 O O . ILE A 1 139 ? 53.458 68.472 44.484 1.00 33.76 139 ILE A O 1
ATOM 1023 N N . ILE A 1 140 ? 51.832 69.171 43.145 1.00 30.19 140 ILE A N 1
ATOM 1024 C CA . ILE A 1 140 ? 50.855 68.292 43.791 1.00 29.41 140 ILE A CA 1
ATOM 1025 C C . ILE A 1 140 ? 51.175 66.811 43.489 1.00 29.66 140 ILE A C 1
ATOM 1026 O O . ILE A 1 140 ? 51.212 65.958 44.372 1.00 30.76 140 ILE A O 1
ATOM 1031 N N . ASP A 1 141 ? 51.446 66.504 42.238 1.00 27.28 141 ASP A N 1
ATOM 1032 C CA . ASP A 1 141 ? 51.754 65.133 41.878 1.00 29.71 141 ASP A CA 1
ATOM 1033 C C . ASP A 1 141 ? 53.018 64.665 42.613 1.00 30.17 141 ASP A C 1
ATOM 1034 O O . ASP A 1 141 ? 53.101 63.535 43.069 1.00 30.90 141 ASP A O 1
ATOM 1039 N N . TYR A 1 142 ? 54.008 65.548 42.731 1.00 31.08 142 TYR A N 1
ATOM 1040 C CA . TYR A 1 142 ? 55.245 65.251 43.468 1.00 31.50 142 TYR A CA 1
ATOM 1041 C C . TYR A 1 142 ? 54.913 64.756 44.890 1.00 33.50 142 TYR A C 1
ATOM 1042 O O . TYR A 1 142 ? 55.375 63.713 45.339 1.00 34.34 142 TYR A O 1
ATOM 1051 N N . ARG A 1 143 ? 54.113 65.562 45.580 1.00 34.34 143 ARG A N 1
ATOM 1052 C CA . ARG A 1 143 ? 53.692 65.321 46.945 1.00 35.08 143 ARG A CA 1
ATOM 1053 C C . ARG A 1 143 ? 52.811 64.082 47.081 1.00 35.62 143 ARG A C 1
ATOM 1054 O O . ARG A 1 143 ? 52.913 63.380 48.079 1.00 35.21 143 ARG A O 1
ATOM 1062 N N . ILE A 1 144 ? 51.956 63.825 46.097 1.00 35.33 144 ILE A N 1
ATOM 1063 C CA . ILE A 1 144 ? 51.129 62.591 46.125 1.00 35.91 144 ILE A CA 1
ATOM 1064 C C . ILE A 1 144 ? 52.031 61.343 46.004 1.00 37.56 144 ILE A C 1
ATOM 1065 O O . ILE A 1 144 ? 51.948 60.472 46.846 1.00 36.07 144 ILE A O 1
ATOM 1070 N N . GLN A 1 145 ? 52.907 61.288 44.988 1.00 40.49 145 GLN A N 1
ATOM 1071 C CA . GLN A 1 145 ? 53.818 60.155 44.803 1.00 44.98 145 GLN A CA 1
ATOM 1072 C C . GLN A 1 145 ? 54.658 59.958 46.052 1.00 48.28 145 GLN A C 1
ATOM 1073 O O . GLN A 1 145 ? 54.954 58.849 46.465 1.00 49.87 145 GLN A O 1
ATOM 1079 N N . SER A 1 146 ? 55.061 61.059 46.658 1.00 51.90 146 SER A N 1
ATOM 1080 C CA . SER A 1 146 ? 55.876 60.987 47.854 1.00 55.87 146 SER A CA 1
ATOM 1081 C C . SER A 1 146 ? 55.084 60.374 49.012 1.00 59.73 146 SER A C 1
ATOM 1082 O O . SER A 1 146 ? 55.640 59.750 49.898 1.00 60.77 146 SER A O 1
ATOM 1085 N N . TYR A 1 147 ? 53.774 60.555 48.988 1.00 64.27 147 TYR A N 1
ATOM 1086 C CA . TYR A 1 147 ? 52.905 60.074 50.036 1.00 68.30 147 TYR A CA 1
ATOM 1087 C C . TYR A 1 147 ? 52.508 58.604 49.878 1.00 70.86 147 TYR A C 1
ATOM 1088 O O . TYR A 1 147 ? 52.529 57.856 50.858 1.00 70.71 147 TYR A O 1
ATOM 1097 N N . THR A 1 148 ? 52.139 58.203 48.657 1.00 73.93 148 THR A N 1
ATOM 1098 C CA . THR A 1 148 ? 51.728 56.822 48.377 1.00 77.30 148 THR A CA 1
ATOM 1099 C C . THR A 1 148 ? 52.938 55.928 48.564 1.00 79.86 148 THR A C 1
ATOM 1100 O O . THR A 1 148 ? 52.811 54.709 48.706 1.00 81.41 148 THR A O 1
ATOM 1104 N N . SER A 1 149 ? 54.100 56.579 48.579 1.00 82.60 149 SER A N 1
ATOM 1105 C CA . SER A 1 149 ? 55.417 55.979 48.756 1.00 84.51 149 SER A CA 1
ATOM 1106 C C . SER A 1 149 ? 55.530 55.486 50.203 1.00 86.38 149 SER A C 1
ATOM 1107 O O . SER A 1 149 ? 55.977 54.366 50.451 1.00 86.51 149 SER A O 1
ATOM 1110 N N . LYS A 1 150 ? 55.111 56.334 51.147 1.00 88.53 150 LYS A N 1
ATOM 1111 C CA . LYS A 1 150 ? 55.143 56.023 52.589 1.00 91.00 150 LYS A CA 1
ATOM 1112 C C . LYS A 1 150 ? 54.111 54.972 53.001 1.00 92.32 150 LYS A C 1
ATOM 1113 O O . LYS A 1 150 ? 54.448 54.006 53.700 1.00 92.77 150 LYS A O 1
ATOM 1119 N N . LEU A 1 151 ? 52.861 55.193 52.586 1.00 93.31 151 LEU A N 1
ATOM 1120 C CA . LEU A 1 151 ? 51.726 54.302 52.869 1.00 94.58 151 LEU A CA 1
ATOM 1121 C C . LEU A 1 151 ? 50.443 55.125 53.032 1.00 95.01 151 LEU A C 1
ATOM 1122 O O . LEU A 1 151 ? 50.211 55.627 54.157 1.00 95.47 151 LEU A O 1
ATOM 1128 N N . MET B 1 1 ? 55.060 73.300 19.240 1.00 97.65 1 MET B N 1
ATOM 1129 C CA . MET B 1 1 ? 53.815 73.182 20.063 1.00 97.42 1 MET B CA 1
ATOM 1130 C C . MET B 1 1 ? 53.241 71.767 20.097 1.00 96.04 1 MET B C 1
ATOM 1131 O O . MET B 1 1 ? 52.519 71.405 21.037 1.00 96.13 1 MET B O 1
ATOM 1136 N N . VAL B 1 2 ? 53.542 70.971 19.073 1.00 93.80 2 VAL B N 1
ATOM 1137 C CA . VAL B 1 2 ? 53.006 69.614 19.037 1.00 90.91 2 VAL B CA 1
ATOM 1138 C C . VAL B 1 2 ? 53.514 68.831 20.253 1.00 87.68 2 VAL B C 1
ATOM 1139 O O . VAL B 1 2 ? 52.713 68.410 21.087 1.00 87.55 2 VAL B O 1
ATOM 1143 N N . ARG B 1 3 ? 54.834 68.683 20.389 1.00 83.97 3 ARG B N 1
ATOM 1144 C CA . ARG B 1 3 ? 55.402 67.948 21.523 1.00 79.11 3 ARG B CA 1
ATOM 1145 C C . ARG B 1 3 ? 55.025 68.605 22.854 1.00 74.13 3 ARG B C 1
ATOM 1146 O O . ARG B 1 3 ? 55.213 68.002 23.915 1.00 73.67 3 ARG B O 1
ATOM 1154 N N . ARG B 1 4 ? 54.488 69.829 22.786 1.00 67.51 4 ARG B N 1
ATOM 1155 C CA . ARG B 1 4 ? 54.112 70.580 23.979 1.00 59.71 4 ARG B CA 1
ATOM 1156 C C . ARG B 1 4 ? 52.808 70.156 24.639 1.00 54.79 4 ARG B C 1
ATOM 1157 O O . ARG B 1 4 ? 52.799 69.768 25.807 1.00 49.16 4 ARG B O 1
ATOM 1165 N N . ILE B 1 5 ? 51.699 70.275 23.909 1.00 50.85 5 ILE B N 1
ATOM 1166 C CA . ILE B 1 5 ? 50.430 69.880 24.482 1.00 48.67 5 ILE B CA 1
ATOM 1167 C C . ILE B 1 5 ? 50.461 68.393 24.715 1.00 45.95 5 ILE B C 1
ATOM 1168 O O . ILE B 1 5 ? 49.817 67.937 25.628 1.00 42.81 5 ILE B O 1
ATOM 1173 N N . GLU B 1 6 ? 51.209 67.660 23.887 1.00 44.85 6 GLU B N 1
ATOM 1174 C CA . GLU B 1 6 ? 51.349 66.221 24.042 1.00 45.31 6 GLU B CA 1
ATOM 1175 C C . GLU B 1 6 ? 52.056 65.865 25.348 1.00 43.54 6 GLU B C 1
ATOM 1176 O O . GLU B 1 6 ? 51.804 64.820 25.964 1.00 43.10 6 GLU B O 1
ATOM 1182 N N . ASP B 1 7 ? 52.924 66.756 25.785 1.00 40.94 7 ASP B N 1
ATOM 1183 C CA . ASP B 1 7 ? 53.614 66.514 27.022 1.00 41.08 7 ASP B CA 1
ATOM 1184 C C . ASP B 1 7 ? 52.626 66.814 28.194 1.00 38.20 7 ASP B C 1
ATOM 1185 O O . ASP B 1 7 ? 52.584 66.083 29.203 1.00 37.15 7 ASP B O 1
ATOM 1190 N N . HIS B 1 8 ? 51.833 67.866 28.018 1.00 33.55 8 HIS B N 1
ATOM 1191 C CA . HIS B 1 8 ? 50.856 68.257 29.000 1.00 35.69 8 HIS B CA 1
ATOM 1192 C C . HIS B 1 8 ? 49.827 67.147 29.219 1.00 36.15 8 HIS B C 1
ATOM 1193 O O . HIS B 1 8 ? 49.457 66.849 30.372 1.00 36.25 8 HIS B O 1
ATOM 1200 N N . ILE B 1 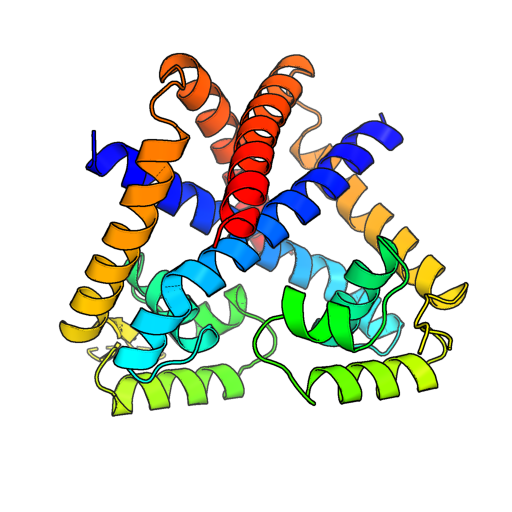9 ? 49.368 66.582 28.104 1.00 33.69 9 ILE B N 1
ATOM 1201 C CA . ILE B 1 9 ? 48.430 65.472 28.058 1.00 35.83 9 ILE B CA 1
ATOM 1202 C C . ILE B 1 9 ? 49.061 64.237 28.769 1.00 35.45 9 ILE B C 1
ATOM 1203 O O . ILE B 1 9 ? 48.428 63.572 29.612 1.00 35.03 9 ILE B O 1
ATOM 1208 N N . SER B 1 10 ? 50.294 63.909 28.415 1.00 33.59 10 SER B N 1
ATOM 1209 C CA . SER B 1 10 ? 50.925 62.762 29.054 1.00 34.74 10 SER B CA 1
ATOM 1210 C C . SER B 1 10 ? 51.012 62.997 30.535 1.00 32.90 10 SER B C 1
ATOM 1211 O O . SER B 1 10 ? 50.784 62.069 31.329 1.00 30.71 10 SER B O 1
ATOM 1214 N N . PHE B 1 11 ? 51.341 64.248 30.884 1.00 31.49 11 PHE B N 1
ATOM 1215 C CA . PHE B 1 11 ? 51.461 64.627 32.270 1.00 30.34 11 PHE B CA 1
ATOM 1216 C C . PHE B 1 11 ? 50.131 64.554 33.024 1.00 29.47 11 PHE B C 1
ATOM 1217 O O . PHE B 1 11 ? 50.075 64.121 34.194 1.00 30.64 11 PHE B O 1
ATOM 1225 N N . LEU B 1 12 ? 49.092 65.062 32.399 1.00 29.19 12 LEU B N 1
ATOM 1226 C CA . LEU B 1 12 ? 47.767 65.043 33.046 1.00 32.25 12 LEU B CA 1
ATOM 1227 C C . LEU B 1 12 ? 47.275 63.561 33.241 1.00 32.23 12 LEU B C 1
ATOM 1228 O O . LEU B 1 12 ? 46.699 63.235 34.287 1.00 31.34 12 LEU B O 1
ATOM 1233 N N . GLU B 1 13 ? 47.541 62.688 32.267 1.00 30.06 13 GLU B N 1
ATOM 1234 C CA . GLU B 1 13 ? 47.131 61.322 32.405 1.00 35.47 13 GLU B CA 1
ATOM 1235 C C . GLU B 1 13 ? 47.849 60.716 33.603 1.00 34.46 13 GLU B C 1
ATOM 1236 O O . GLU B 1 13 ? 47.280 59.916 34.325 1.00 34.87 13 GLU B O 1
ATOM 1242 N N . LYS B 1 14 ? 49.109 61.082 33.806 1.00 31.76 14 LYS B N 1
ATOM 1243 C CA . LYS B 1 14 ? 49.813 60.550 34.928 1.00 30.75 14 LYS B CA 1
ATOM 1244 C C . LYS B 1 14 ? 49.314 61.144 36.231 1.00 30.00 14 LYS B C 1
ATOM 1245 O O . LYS B 1 14 ? 49.227 60.453 37.262 1.00 28.40 14 LYS B O 1
ATOM 1251 N N . PHE B 1 15 ? 48.952 62.422 36.197 1.00 28.49 15 PHE B N 1
ATOM 1252 C CA . PHE B 1 15 ? 48.499 63.054 37.427 1.00 27.19 15 PHE B CA 1
ATOM 1253 C C . PHE B 1 15 ? 47.166 62.405 37.844 1.00 26.95 15 PHE B C 1
ATOM 1254 O O . PHE B 1 15 ? 46.906 62.124 39.038 1.00 25.58 15 PHE B O 1
ATOM 1262 N N . ILE B 1 16 ? 46.314 62.178 36.856 1.00 26.89 16 ILE B N 1
ATOM 1263 C CA . ILE B 1 16 ? 45.010 61.583 37.151 1.00 27.25 16 ILE B CA 1
ATOM 1264 C C . ILE B 1 16 ? 45.180 60.167 37.708 1.00 29.88 16 ILE B C 1
ATOM 1265 O O . ILE B 1 16 ? 44.478 59.795 38.650 1.00 28.69 16 ILE B O 1
ATOM 1270 N N . ASN B 1 17 ? 46.107 59.379 37.149 1.00 28.16 17 ASN B N 1
ATOM 1271 C CA . ASN B 1 17 ? 46.244 58.030 37.694 1.00 31.53 17 ASN B CA 1
ATOM 1272 C C . ASN B 1 17 ? 46.770 58.091 39.088 1.00 30.72 17 ASN B C 1
ATOM 1273 O O . ASN B 1 17 ? 46.361 57.302 39.933 1.00 32.06 17 ASN B O 1
ATOM 1278 N N . ASP B 1 18 ? 47.691 59.007 39.355 1.00 31.57 18 ASP B N 1
ATOM 1279 C CA . ASP B 1 18 ? 48.233 59.095 40.712 1.00 30.49 18 ASP B CA 1
ATOM 1280 C C . ASP B 1 18 ? 47.195 59.572 41.687 1.00 30.26 18 ASP B C 1
ATOM 1281 O O . ASP B 1 18 ? 47.262 59.216 42.845 1.00 30.18 18 ASP B O 1
ATOM 1286 N N . VAL B 1 19 ? 46.246 60.397 41.246 1.00 29.73 19 VAL B N 1
ATOM 1287 C CA . VAL B 1 19 ? 45.225 60.843 42.175 1.00 28.49 19 VAL B CA 1
ATOM 1288 C C . VAL B 1 19 ? 44.303 59.649 42.464 1.00 30.36 19 VAL B C 1
ATOM 1289 O O . VAL B 1 19 ? 43.978 59.411 43.629 1.00 30.27 19 VAL B O 1
ATOM 1293 N N . ASN B 1 20 ? 43.915 58.903 41.427 1.00 32.05 20 ASN B N 1
ATOM 1294 C CA . ASN B 1 20 ? 43.058 57.690 41.579 1.00 36.27 20 ASN B CA 1
ATOM 1295 C C . ASN B 1 20 ? 43.765 56.611 42.451 1.00 37.34 20 ASN B C 1
ATOM 1296 O O . ASN B 1 20 ? 43.157 56.024 43.325 1.00 37.57 20 ASN B O 1
ATOM 1301 N N . THR B 1 21 ? 45.056 56.380 42.223 1.00 38.58 21 THR B N 1
ATOM 1302 C CA . THR B 1 21 ? 45.789 55.379 42.989 1.00 39.81 21 THR B CA 1
ATOM 1303 C C . THR B 1 21 ? 45.867 55.737 44.462 1.00 40.81 21 THR B C 1
ATOM 1304 O O . THR B 1 21 ? 45.794 54.842 45.327 1.00 41.42 21 THR B O 1
ATOM 1308 N N . LEU B 1 22 ? 46.016 57.033 44.747 1.00 38.03 22 LEU B N 1
ATOM 1309 C CA . LEU B 1 22 ? 46.116 57.489 46.113 1.00 37.51 22 LEU B CA 1
ATOM 1310 C C . LEU B 1 22 ? 44.749 57.488 46.793 1.00 37.79 22 LEU B C 1
ATOM 1311 O O . LEU B 1 22 ? 44.660 57.180 47.999 1.00 35.88 22 LEU B O 1
ATOM 1316 N N . THR B 1 23 ? 43.715 57.875 46.041 1.00 36.50 23 THR B N 1
ATOM 1317 C CA . THR B 1 23 ? 42.374 57.890 46.586 1.00 38.03 23 THR B CA 1
ATOM 1318 C C . THR B 1 23 ? 41.955 56.465 46.959 1.00 37.81 23 THR B C 1
ATOM 1319 O O . THR B 1 23 ? 41.528 56.238 48.078 1.00 36.57 23 THR B O 1
ATOM 1323 N N . ALA B 1 24 ? 42.145 55.512 46.050 1.00 38.39 24 ALA B N 1
ATOM 1324 C CA . ALA B 1 24 ? 41.755 54.129 46.329 1.00 40.75 24 ALA B CA 1
ATOM 1325 C C . ALA B 1 24 ? 42.436 53.665 47.611 1.00 42.67 24 ALA B C 1
ATOM 1326 O O . ALA B 1 24 ? 41.785 53.112 48.478 1.00 44.98 24 ALA B O 1
ATOM 1328 N N . LYS B 1 25 ? 43.732 53.907 47.760 1.00 43.34 25 LYS B N 1
ATOM 1329 C CA . LYS B 1 25 ? 44.409 53.497 48.995 1.00 44.81 25 LYS B CA 1
ATOM 1330 C C . LYS B 1 25 ? 43.857 54.139 50.299 1.00 43.99 25 LYS B C 1
ATOM 1331 O O . LYS B 1 25 ? 43.702 53.486 51.352 1.00 44.16 25 LYS B O 1
ATOM 1337 N N . LEU B 1 26 ? 43.599 55.428 50.251 1.00 41.62 26 LEU B N 1
ATOM 1338 C CA . LEU B 1 26 ? 43.077 56.095 51.434 1.00 40.11 26 LEU B CA 1
ATOM 1339 C C . LEU B 1 26 ? 41.604 55.706 51.769 1.00 39.68 26 LEU B C 1
ATOM 1340 O O . LEU B 1 26 ? 41.109 55.983 52.847 1.00 39.01 26 LEU B O 1
ATOM 1345 N N . LEU B 1 27 ? 40.901 55.104 50.826 1.00 38.90 27 LEU B N 1
ATOM 1346 C CA . LEU B 1 27 ? 39.511 54.784 51.073 1.00 41.70 27 LEU B CA 1
ATOM 1347 C C . LEU B 1 27 ? 39.254 53.278 51.114 1.00 42.99 27 LEU B C 1
ATOM 1348 O O . LEU B 1 27 ? 38.130 52.869 51.197 1.00 44.82 27 LEU B O 1
ATOM 1353 N N . LYS B 1 28 ? 40.289 52.459 50.991 1.00 44.63 28 LYS B N 1
ATOM 1354 C CA . LYS B 1 28 ? 40.073 51.033 51.004 1.00 47.79 28 LYS B CA 1
ATOM 1355 C C . LYS B 1 28 ? 39.319 50.576 52.292 1.00 46.66 28 LYS B C 1
ATOM 1356 O O . LYS B 1 28 ? 38.329 49.890 52.199 1.00 44.21 28 LYS B O 1
ATOM 1362 N N . ASP B 1 29 ? 39.777 51.006 53.467 1.00 46.14 29 ASP B N 1
ATOM 1363 C CA . ASP B 1 29 ? 39.163 50.644 54.750 1.00 47.46 29 ASP B CA 1
ATOM 1364 C C . ASP B 1 29 ? 37.750 51.122 55.002 1.00 48.66 29 ASP B C 1
ATOM 1365 O O . ASP B 1 29 ? 36.925 50.393 55.563 1.00 50.42 29 ASP B O 1
ATOM 1370 N N . LEU B 1 30 ? 37.469 52.353 54.603 1.00 48.03 30 LEU B N 1
ATOM 1371 C CA . LEU B 1 30 ? 36.149 52.922 54.750 1.00 47.45 30 LEU B CA 1
ATOM 1372 C C . LEU B 1 30 ? 35.165 52.107 53.896 1.00 48.11 30 LEU B C 1
ATOM 1373 O O . LEU B 1 30 ? 34.116 51.683 54.340 1.00 48.50 30 LEU B O 1
ATOM 1378 N N . GLN B 1 31 ? 35.510 51.895 52.640 1.00 47.34 31 GLN B N 1
ATOM 1379 C CA . GLN B 1 31 ? 34.636 51.133 51.757 1.00 47.88 31 GLN B CA 1
ATOM 1380 C C . GLN B 1 31 ? 34.479 49.727 52.290 1.00 48.81 31 GLN B C 1
ATOM 1381 O O . GLN B 1 31 ? 33.408 49.121 52.204 1.00 49.56 31 GLN B O 1
AT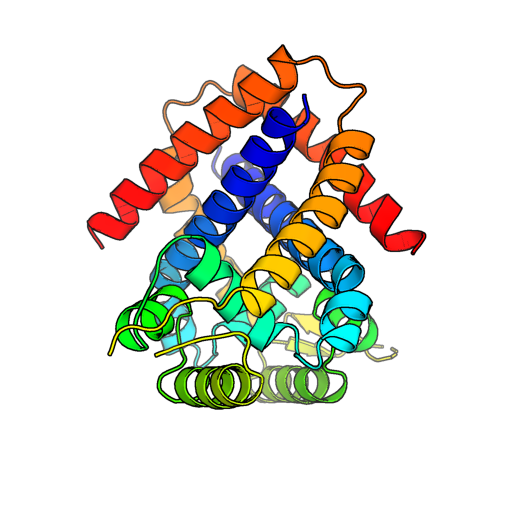OM 1387 N N . THR B 1 32 ? 35.580 49.223 52.828 1.00 50.24 32 THR B N 1
ATOM 1388 C CA . THR B 1 32 ? 35.647 47.903 53.407 1.00 51.53 32 THR B CA 1
ATOM 1389 C C . THR B 1 32 ? 34.650 47.849 54.542 1.00 52.16 32 THR B C 1
ATOM 1390 O O . THR B 1 32 ? 33.799 46.965 54.568 1.00 50.78 32 THR B O 1
ATOM 1394 N N . GLU B 1 33 ? 34.733 48.836 55.438 1.00 52.34 33 GLU B N 1
ATOM 1395 C CA . GLU B 1 33 ? 33.861 48.860 56.582 1.00 53.13 33 GLU B CA 1
ATOM 1396 C C . GLU B 1 33 ? 32.412 49.142 56.248 1.00 52.24 33 GLU B C 1
ATOM 1397 O O . GLU B 1 33 ? 31.549 48.892 57.087 1.00 55.24 33 GLU B O 1
ATOM 1403 N N . TYR B 1 34 ? 32.131 49.664 55.050 1.00 49.33 34 TYR B N 1
ATOM 1404 C CA . TYR B 1 34 ? 30.748 49.964 54.641 1.00 44.72 34 TYR B CA 1
ATOM 1405 C C . TYR B 1 34 ? 30.276 48.899 53.684 1.00 42.63 34 TYR B C 1
ATOM 1406 O O . TYR B 1 34 ? 29.208 48.977 53.132 1.00 40.37 34 TYR B O 1
ATOM 1415 N N . GLY B 1 35 ? 31.112 47.910 53.454 1.00 43.48 35 GLY B N 1
ATOM 1416 C CA . GLY B 1 35 ? 30.708 46.849 52.570 1.00 43.47 35 GLY B CA 1
ATOM 1417 C C . GLY B 1 35 ? 30.480 47.306 51.152 1.00 45.67 35 GLY B C 1
ATOM 1418 O O . GLY B 1 35 ? 29.651 46.711 50.462 1.00 46.73 35 GLY B O 1
ATOM 1419 N N . ILE B 1 36 ? 31.176 48.356 50.693 1.00 44.72 36 ILE B N 1
ATOM 1420 C CA . ILE B 1 36 ? 30.993 48.753 49.298 1.00 45.10 36 ILE B CA 1
ATOM 1421 C C . ILE B 1 36 ? 32.300 48.688 48.527 1.00 45.06 36 ILE B C 1
ATOM 1422 O O . ILE B 1 36 ? 33.383 48.744 49.105 1.00 46.58 36 ILE B O 1
ATOM 1427 N N . SER B 1 37 ? 32.202 48.513 47.216 1.00 44.35 37 SER B N 1
ATOM 1428 C CA . SER B 1 37 ? 33.406 48.464 46.391 1.00 44.77 37 SER B CA 1
ATOM 1429 C C . SER B 1 37 ? 33.783 49.903 45.935 1.00 45.49 37 SER B C 1
ATOM 1430 O O . SER B 1 37 ? 33.009 50.858 46.095 1.00 43.72 37 SER B O 1
ATOM 1433 N N . ALA B 1 38 ? 34.971 50.031 45.361 1.00 46.99 38 ALA B N 1
ATOM 1434 C CA . ALA B 1 38 ? 35.456 51.322 44.855 1.00 49.11 38 ALA B CA 1
ATOM 1435 C C . ALA B 1 38 ? 34.462 51.892 43.838 1.00 50.05 38 ALA B C 1
ATOM 1436 O O . ALA B 1 38 ? 34.083 53.076 43.914 1.00 50.36 38 ALA B O 1
ATOM 1438 N N . GLU B 1 39 ? 34.022 51.043 42.918 1.00 50.33 39 GLU B N 1
ATOM 1439 C CA . GLU B 1 39 ? 33.050 51.440 41.917 1.00 51.73 39 GLU B CA 1
ATOM 1440 C C . GLU B 1 39 ? 31.764 51.998 42.533 1.00 50.74 39 GLU B C 1
ATOM 1441 O O . GLU B 1 39 ? 31.251 53.016 42.050 1.00 51.45 39 GLU B O 1
ATOM 1447 N N . GLN B 1 40 ? 31.229 51.347 43.579 1.00 48.58 40 GLN B N 1
ATOM 1448 C CA . GLN B 1 40 ? 29.986 51.837 44.196 1.00 47.45 40 GLN B CA 1
ATOM 1449 C C . GLN B 1 40 ? 30.283 53.139 44.911 1.00 46.60 40 GLN B C 1
ATOM 1450 O O . GLN B 1 40 ? 29.415 53.985 45.018 1.00 47.14 40 GLN B O 1
ATOM 1456 N N . SER B 1 41 ? 31.504 53.286 45.402 1.00 44.99 41 SER B N 1
ATOM 1457 C CA . SER B 1 41 ? 31.902 54.490 46.093 1.00 45.54 41 SER B CA 1
ATOM 1458 C C . SER B 1 41 ? 31.930 55.693 45.153 1.00 46.50 41 SER B C 1
ATOM 1459 O O . SER B 1 41 ? 31.535 56.805 45.512 1.00 46.10 41 SER B O 1
ATOM 1462 N N . HIS B 1 42 ? 32.388 55.463 43.934 1.00 47.18 42 HIS B N 1
ATOM 1463 C CA . HIS B 1 42 ? 32.473 56.544 42.976 1.00 47.90 42 HIS B CA 1
ATOM 1464 C C . HIS B 1 42 ? 31.060 57.003 42.607 1.00 46.61 42 HIS B C 1
ATOM 1465 O O . HIS B 1 42 ? 30.808 58.206 42.383 1.00 46.86 42 HIS B O 1
ATOM 1472 N N . VAL B 1 43 ? 30.119 56.063 42.609 1.00 44.28 43 VAL B N 1
ATOM 1473 C CA . VAL B 1 43 ? 28.725 56.407 42.339 1.00 40.83 43 VAL B CA 1
ATOM 1474 C C . VAL B 1 43 ? 28.171 57.250 43.508 1.00 40.96 43 VAL B C 1
ATOM 1475 O O . VAL B 1 43 ? 27.422 58.225 43.299 1.00 39.66 43 VAL B O 1
ATOM 1479 N N . LEU B 1 44 ? 28.497 56.892 44.749 1.00 38.07 44 LEU B N 1
ATOM 1480 C CA . LEU B 1 44 ? 27.974 57.720 45.857 1.00 39.23 44 LEU B CA 1
ATOM 1481 C C . LEU B 1 44 ? 28.571 59.120 45.741 1.00 38.97 44 LEU B C 1
ATOM 1482 O O . LEU B 1 44 ? 27.904 60.099 45.941 1.00 40.17 44 LEU B O 1
ATOM 1487 N N . ASN B 1 45 ? 29.831 59.216 45.360 1.00 43.49 45 ASN B N 1
ATOM 1488 C CA . ASN B 1 45 ? 30.435 60.521 45.216 1.00 45.89 45 ASN B CA 1
ATOM 1489 C C . ASN B 1 45 ? 29.740 61.402 44.126 1.00 47.84 45 ASN B C 1
ATOM 1490 O O . ASN B 1 45 ? 29.660 62.627 44.266 1.00 48.84 45 ASN B O 1
ATOM 1495 N N . MET B 1 46 ? 29.200 60.791 43.070 1.00 48.65 46 MET B N 1
ATOM 1496 C CA . MET B 1 46 ? 28.523 61.564 42.035 1.00 48.42 46 MET B CA 1
ATOM 1497 C C . MET B 1 46 ? 27.199 62.084 42.573 1.00 49.88 46 MET B C 1
ATOM 1498 O O . MET B 1 46 ? 26.782 63.211 42.293 1.00 50.80 46 MET B O 1
ATOM 1503 N N . LEU B 1 47 ? 26.538 61.267 43.374 1.00 51.37 47 LEU B N 1
ATOM 1504 C CA . LEU B 1 47 ? 25.268 61.650 43.946 1.00 52.67 47 LEU B CA 1
ATOM 1505 C C . LEU B 1 47 ? 25.451 62.590 45.172 1.00 53.82 47 LEU B C 1
ATOM 1506 O O . LEU B 1 47 ? 24.483 63.140 45.684 1.00 52.20 47 LEU B O 1
ATOM 1511 N N . SER B 1 48 ? 26.677 62.778 45.655 1.00 56.55 48 SER B N 1
ATOM 1512 C CA . SER B 1 48 ? 26.853 63.708 46.780 1.00 60.40 48 SER B CA 1
ATOM 1513 C C . SER B 1 48 ? 26.717 65.137 46.252 1.00 63.52 48 SER B C 1
ATOM 1514 O O . SER B 1 48 ? 26.505 66.078 47.014 1.00 63.57 48 SER B O 1
ATOM 1517 N N . ILE B 1 49 ? 26.822 65.292 44.937 1.00 66.78 49 ILE B N 1
ATOM 1518 C CA . ILE B 1 49 ? 26.729 66.607 44.348 1.00 70.19 49 ILE B CA 1
ATOM 1519 C C . ILE B 1 49 ? 25.329 66.890 43.736 1.00 72.13 49 ILE B C 1
ATOM 1520 O O . ILE B 1 49 ? 24.744 67.954 43.997 1.00 72.08 49 ILE B O 1
ATOM 1525 N N . GLU B 1 50 ? 24.762 65.940 42.988 1.00 73.92 50 GLU B N 1
ATOM 1526 C CA . GLU B 1 50 ? 23.422 66.137 42.425 1.00 75.49 50 GLU B CA 1
ATOM 1527 C C . GLU B 1 50 ? 22.634 64.814 42.347 1.00 75.91 50 GLU B C 1
ATOM 1528 O O . GLU B 1 50 ? 23.222 63.764 42.088 1.00 76.55 50 GLU B O 1
ATOM 1534 N N . ALA B 1 51 ? 21.323 64.867 42.610 1.00 75.56 51 ALA B N 1
ATOM 1535 C CA . ALA B 1 51 ? 20.475 63.681 42.531 1.00 75.18 51 ALA B CA 1
ATOM 1536 C C . ALA B 1 51 ? 20.474 63.269 41.051 1.00 74.85 51 ALA B C 1
ATOM 1537 O O . ALA B 1 51 ? 20.322 64.130 40.176 1.00 77.28 51 ALA B O 1
ATOM 1539 N N . LEU B 1 52 ? 20.688 61.978 40.771 1.00 72.83 52 LEU B N 1
ATOM 1540 C CA . LEU B 1 52 ? 20.749 61.458 39.400 1.00 69.75 52 LEU B CA 1
ATOM 1541 C C . LEU B 1 52 ? 19.895 60.222 39.152 1.00 68.95 52 LEU B C 1
ATOM 1542 O O . LEU B 1 52 ? 19.476 59.545 40.088 1.00 69.03 52 LEU B O 1
ATOM 1547 N N . THR B 1 53 ? 19.638 59.928 37.882 1.00 67.33 53 THR B N 1
ATOM 1548 C CA . THR B 1 53 ? 18.868 58.743 37.521 1.00 66.72 53 THR B CA 1
ATOM 1549 C C . THR B 1 53 ? 19.822 57.830 36.799 1.00 65.09 53 THR B C 1
ATOM 1550 O O . THR B 1 53 ? 20.865 58.280 36.311 1.00 64.61 53 THR B O 1
ATOM 1554 N N . VAL B 1 54 ? 19.455 56.556 36.728 1.00 63.22 54 VAL B N 1
ATOM 1555 C CA . VAL B 1 54 ? 20.269 55.558 36.071 1.00 61.34 54 VAL B CA 1
ATOM 1556 C C . VAL B 1 54 ? 20.687 56.047 34.691 1.00 61.50 54 VAL B C 1
ATOM 1557 O O . VAL B 1 54 ? 21.786 55.723 34.213 1.00 60.62 54 VAL B O 1
ATOM 1561 N N . GLY B 1 55 ? 19.821 56.849 34.070 1.00 61.82 55 GLY B N 1
ATOM 1562 C CA . GLY B 1 55 ? 20.121 57.387 32.753 1.00 61.54 55 GLY B CA 1
ATOM 1563 C C . GLY B 1 55 ? 21.336 58.301 32.780 1.00 60.89 55 GLY B C 1
ATOM 1564 O O . GLY B 1 55 ? 22.292 58.128 32.031 1.00 59.77 55 GLY B O 1
ATOM 1565 N N . GLN B 1 56 ? 21.300 59.282 33.668 1.00 60.65 56 GLN B N 1
ATOM 1566 C CA . GLN B 1 56 ? 22.398 60.227 33.791 1.00 60.17 56 GLN B CA 1
ATOM 1567 C C . GLN B 1 56 ? 23.715 59.531 34.134 1.00 59.04 56 GLN B C 1
ATOM 1568 O O . GLN B 1 56 ? 24.776 59.701 33.469 1.00 57.27 56 GLN B O 1
ATOM 1574 N N . ILE B 1 57 ? 23.635 58.744 35.193 1.00 57.13 57 ILE B N 1
ATOM 1575 C CA . ILE B 1 57 ? 24.785 58.035 35.668 1.00 55.81 57 ILE B CA 1
ATOM 1576 C C . ILE B 1 57 ? 25.443 57.259 34.566 1.00 57.87 57 ILE B C 1
ATOM 1577 O O . ILE B 1 57 ? 26.677 57.300 34.452 1.00 57.02 57 ILE B O 1
ATOM 1582 N N . THR B 1 58 ? 24.630 56.579 33.742 1.00 59.81 58 THR B N 1
ATOM 1583 C CA . THR B 1 58 ? 25.152 55.761 32.644 1.00 61.58 58 THR B CA 1
ATOM 1584 C C . THR B 1 58 ? 25.957 56.593 31.645 1.00 63.04 58 THR B C 1
ATOM 1585 O O . THR B 1 58 ? 27.022 56.161 31.172 1.00 59.89 58 THR B O 1
ATOM 1589 N N . GLU B 1 59 ? 25.439 57.773 31.308 1.00 64.99 59 GLU B N 1
ATOM 1590 C CA . GLU B 1 59 ? 26.126 58.656 30.358 1.00 68.51 59 GLU B CA 1
ATOM 1591 C C . GLU B 1 59 ? 27.513 59.053 30.854 1.00 68.82 59 GLU B C 1
ATOM 1592 O O . GLU B 1 59 ? 28.499 58.891 30.138 1.00 67.75 59 GLU B O 1
ATOM 1598 N N . LYS B 1 60 ? 27.583 59.554 32.081 1.00 69.23 60 LYS B N 1
ATOM 1599 C CA . LYS B 1 60 ? 28.847 59.968 32.655 1.00 71.83 60 LYS B CA 1
ATOM 1600 C C . LYS B 1 60 ? 29.765 58.787 32.872 1.00 74.42 60 LYS B C 1
ATOM 1601 O O . LYS B 1 60 ? 30.962 58.877 32.605 1.00 73.78 60 LYS B O 1
ATOM 1607 N N . GLN B 1 61 ? 29.202 57.681 33.356 1.00 78.05 61 GLN B N 1
ATOM 1608 C CA . GLN B 1 61 ? 29.975 56.456 33.599 1.00 81.43 61 GLN B CA 1
ATOM 1609 C C . GLN B 1 61 ? 30.498 55.929 32.259 1.00 83.66 61 GLN B C 1
ATOM 1610 O O . GLN B 1 61 ? 31.575 56.282 31.796 1.00 85.01 61 GLN B O 1
ATOM 1616 N N . GLY B 1 62 ? 29.700 55.101 31.612 1.00 86.16 62 GLY B N 1
ATOM 1617 C CA . GLY B 1 62 ? 30.114 54.552 30.347 1.00 89.01 62 GLY B CA 1
ATOM 1618 C C . GLY B 1 62 ? 29.191 53.420 29.951 1.00 91.48 62 GLY B C 1
ATOM 1619 O O . GLY B 1 62 ? 28.074 53.284 30.484 1.00 91.12 62 GLY B O 1
ATOM 1620 N N . VAL B 1 63 ? 29.675 52.579 29.036 1.00 93.50 63 VAL B N 1
ATOM 1621 C CA . VAL B 1 63 ? 28.871 51.460 28.537 1.00 95.52 63 VAL B CA 1
ATOM 1622 C C . VAL B 1 63 ? 28.459 50.454 29.636 1.00 96.06 63 VAL B C 1
ATOM 1623 O O . VAL B 1 63 ? 29.083 49.403 29.831 1.00 96.97 63 VAL B O 1
ATOM 1627 N N . ASN B 1 64 ? 27.386 50.780 30.350 1.00 95.96 64 ASN B N 1
ATOM 1628 C CA . ASN B 1 64 ? 26.895 49.905 31.415 1.00 95.82 64 ASN B CA 1
ATOM 1629 C C . ASN B 1 64 ? 25.421 50.155 31.732 1.00 95.04 64 ASN B C 1
ATOM 1630 O O . ASN B 1 64 ? 25.091 50.638 32.811 1.00 95.05 64 ASN B O 1
ATOM 1635 N N . LYS B 1 65 ? 24.519 49.824 30.826 1.00 94.04 65 LYS B N 1
ATOM 1636 C CA . LYS B 1 65 ? 23.126 50.067 31.152 1.00 92.98 65 LYS B CA 1
ATOM 1637 C C . LYS B 1 65 ? 22.666 49.159 32.276 1.00 91.88 65 LYS B C 1
ATOM 1638 O O . LYS B 1 65 ? 21.820 49.541 33.094 1.00 91.72 65 LYS B O 1
ATOM 1644 N N . ALA B 1 66 ? 23.232 47.961 32.318 1.00 89.70 66 ALA B N 1
ATOM 1645 C CA . ALA B 1 66 ? 22.852 47.005 33.332 1.00 87.60 66 ALA B CA 1
ATOM 1646 C C . ALA B 1 66 ? 23.800 47.081 34.517 1.00 85.71 66 ALA B C 1
ATOM 1647 O O . ALA B 1 66 ? 23.342 47.106 35.668 1.00 86.81 66 ALA B O 1
ATOM 1649 N N . ALA B 1 67 ? 25.105 47.139 34.245 1.00 82.22 67 ALA B N 1
ATOM 1650 C CA . ALA B 1 67 ? 26.088 47.206 35.316 1.00 78.78 67 ALA B CA 1
ATOM 1651 C C . ALA B 1 67 ? 25.751 48.376 36.249 1.00 76.66 67 ALA B C 1
ATOM 1652 O O . ALA B 1 67 ? 26.055 48.330 37.445 1.00 77.54 67 ALA B O 1
ATOM 1654 N N . VAL B 1 68 ? 25.098 49.405 35.711 1.00 72.47 68 VAL B N 1
ATOM 1655 C CA . VAL B 1 68 ? 24.707 50.561 36.504 1.00 69.36 68 VAL B CA 1
ATOM 1656 C C . VAL B 1 68 ? 23.435 50.218 37.256 1.00 68.86 68 VAL B C 1
ATOM 1657 O O . VAL B 1 68 ? 23.308 50.534 38.436 1.00 68.73 68 VAL B O 1
ATOM 1661 N N . SER B 1 69 ? 22.488 49.585 36.567 1.00 67.86 69 SER B N 1
ATOM 1662 C CA . SER B 1 69 ? 21.222 49.168 37.183 1.00 66.32 69 SER B CA 1
ATOM 1663 C C . SER B 1 69 ? 21.464 48.269 38.370 1.00 64.25 69 SER B C 1
ATOM 1664 O O . SER B 1 69 ? 20.825 48.418 39.403 1.00 63.86 69 SER B O 1
ATOM 1667 N N . ARG B 1 70 ? 22.405 47.355 38.207 1.00 62.58 70 ARG B N 1
ATOM 1668 C CA . ARG B 1 70 ? 22.775 46.441 39.259 1.00 62.07 70 ARG B CA 1
ATOM 1669 C C . ARG B 1 70 ? 23.385 47.200 40.396 1.00 60.04 70 ARG B C 1
ATOM 1670 O O . ARG B 1 70 ? 22.883 47.136 41.521 1.00 60.17 70 ARG B O 1
ATOM 1678 N N . ARG B 1 71 ? 24.462 47.941 40.113 1.00 56.89 71 ARG B N 1
ATOM 1679 C CA . ARG B 1 71 ? 25.141 48.670 41.186 1.00 52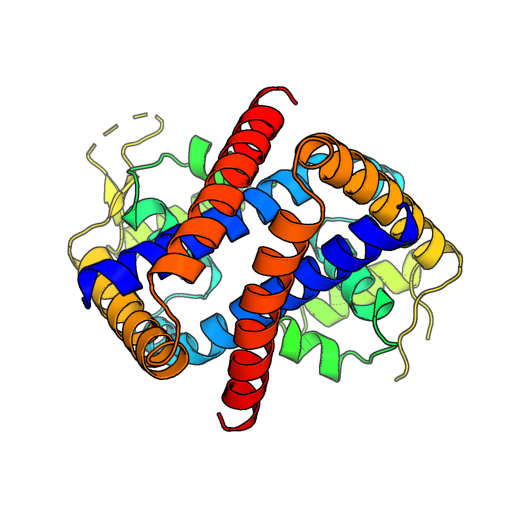.17 71 ARG B CA 1
ATOM 1680 C C . ARG B 1 71 ? 24.263 49.579 42.013 1.00 46.27 71 ARG B C 1
ATOM 1681 O O . ARG B 1 71 ? 24.500 49.706 43.201 1.00 44.91 71 ARG B O 1
ATOM 1689 N N . VAL B 1 72 ? 23.267 50.179 41.371 1.00 40.03 72 VAL B N 1
ATOM 1690 C CA . VAL B 1 72 ? 22.314 51.051 42.014 1.00 37.87 72 VAL B CA 1
ATOM 1691 C C . VAL B 1 72 ? 21.329 50.206 42.880 1.00 39.71 72 VAL B C 1
ATOM 1692 O O . VAL B 1 72 ? 20.989 50.599 44.012 1.00 37.41 72 VAL B O 1
ATOM 1696 N N . LYS B 1 73 ? 20.852 49.064 42.349 1.00 36.96 73 LYS B N 1
ATOM 1697 C CA . LYS B 1 73 ? 19.968 48.238 43.147 1.00 38.16 73 LYS B CA 1
ATOM 1698 C C . LYS B 1 73 ? 20.709 47.726 44.370 1.00 37.27 73 LYS B C 1
ATOM 1699 O O . LYS B 1 73 ? 20.111 47.648 45.419 1.00 37.89 73 LYS B O 1
ATOM 1705 N N . LYS B 1 74 ? 22.000 47.420 44.234 1.00 35.07 74 LYS B N 1
ATOM 1706 C CA . LYS B 1 74 ? 22.811 46.968 45.348 1.00 37.15 74 LYS B CA 1
ATOM 1707 C C . LYS B 1 74 ? 22.974 48.058 46.400 1.00 37.37 74 LYS B C 1
ATOM 1708 O O . LYS B 1 74 ? 23.070 47.771 47.579 1.00 38.12 74 LYS B O 1
ATOM 1714 N N . LEU B 1 75 ? 23.058 49.309 45.947 1.00 37.19 75 LEU B N 1
ATOM 1715 C CA . LEU B 1 75 ? 23.193 50.447 46.840 1.00 35.09 75 LEU B CA 1
ATOM 1716 C C . LEU B 1 75 ? 21.849 50.671 47.526 1.00 33.10 75 LEU B C 1
ATOM 1717 O O . LEU B 1 75 ? 21.803 51.073 48.671 1.00 31.20 75 LEU B O 1
ATOM 1722 N N . LEU B 1 76 ? 20.756 50.402 46.820 1.00 32.48 76 LEU B N 1
ATOM 1723 C CA . LEU B 1 76 ? 19.418 50.533 47.429 1.00 35.19 76 LEU B CA 1
ATOM 1724 C C . LEU B 1 76 ? 19.229 49.428 48.481 1.00 33.38 76 LEU B C 1
ATOM 1725 O O . LEU B 1 76 ? 18.793 49.674 49.569 1.00 33.81 76 LEU B O 1
ATOM 1730 N N . ASN B 1 77 ? 19.629 48.220 48.156 1.00 33.89 77 ASN B N 1
ATOM 1731 C CA . ASN B 1 77 ? 19.501 47.125 49.099 1.00 37.07 77 ASN B CA 1
ATOM 1732 C C . ASN B 1 77 ? 20.383 47.406 50.364 1.00 39.24 77 ASN B C 1
ATOM 1733 O O . ASN B 1 77 ? 20.099 46.938 51.471 1.00 39.73 77 ASN B O 1
ATOM 1738 N N . ALA B 1 78 ? 21.464 48.165 50.206 1.00 39.52 78 ALA B N 1
ATOM 1739 C CA . ALA B 1 78 ? 22.323 48.464 51.365 1.00 40.75 78 ALA B CA 1
ATOM 1740 C C . ALA B 1 78 ? 21.795 49.743 52.007 1.00 40.90 78 ALA B C 1
ATOM 1741 O O . ALA B 1 78 ? 22.319 50.225 53.005 1.00 41.62 78 ALA B O 1
ATOM 1743 N N . GLU B 1 79 ? 20.756 50.309 51.407 1.00 41.66 79 GLU B N 1
ATOM 1744 C CA . GLU B 1 79 ? 20.154 51.525 51.959 1.00 43.44 79 GLU B CA 1
ATOM 1745 C C . GLU B 1 79 ? 21.144 52.741 52.011 1.00 43.43 79 GLU B C 1
ATOM 1746 O O . GLU B 1 79 ? 21.069 53.593 52.893 1.00 41.61 79 GLU B O 1
ATOM 1752 N N . LEU B 1 80 ? 22.061 52.805 51.049 1.00 43.64 80 LEU B N 1
ATOM 1753 C CA . LEU B 1 80 ? 23.035 53.887 50.957 1.00 44.19 80 LEU B CA 1
ATOM 1754 C C . LEU B 1 80 ? 22.528 54.997 50.023 1.00 45.37 80 LEU B C 1
ATOM 1755 O O . LEU B 1 80 ? 23.071 56.114 50.008 1.00 45.29 80 LEU B O 1
ATOM 1760 N N . VAL B 1 81 ? 21.471 54.674 49.280 1.00 46.52 81 VAL B N 1
ATOM 1761 C CA . VAL B 1 81 ? 20.809 55.557 48.311 1.00 48.73 81 VAL B CA 1
ATOM 1762 C C . VAL B 1 81 ? 19.277 55.411 48.512 1.00 51.37 81 VAL B C 1
ATOM 1763 O O . VAL B 1 81 ? 18.862 54.544 49.236 1.00 51.43 81 VAL B O 1
ATOM 1767 N N . LYS B 1 82 ? 18.444 56.269 47.926 1.00 54.96 82 LYS B N 1
ATOM 1768 C CA . LYS B 1 82 ? 16.989 56.147 48.081 1.00 59.16 82 LYS B CA 1
ATOM 1769 C C . LYS B 1 82 ? 16.242 56.753 46.919 1.00 62.93 82 LYS B C 1
ATOM 1770 O O . LYS B 1 82 ? 16.829 57.458 46.102 1.00 63.04 82 LYS B O 1
ATOM 1776 N N . LEU B 1 83 ? 14.941 56.462 46.841 1.00 67.41 83 LEU B N 1
ATOM 1777 C CA . LEU B 1 83 ? 14.077 56.969 45.761 1.00 70.37 83 LEU B CA 1
ATOM 1778 C C . LEU B 1 83 ? 13.023 57.881 46.368 1.00 73.28 83 LEU B C 1
ATOM 1779 O O . LEU B 1 83 ? 12.730 57.775 47.570 1.00 73.97 83 LEU B O 1
ATOM 1784 N N . GLU B 1 84 ? 12.456 58.759 45.536 1.00 76.10 84 GLU B N 1
ATOM 1785 C CA . GLU B 1 84 ? 11.401 59.695 45.961 1.00 78.99 84 GLU B CA 1
ATOM 1786 C C . GLU B 1 84 ? 10.144 59.622 45.052 1.00 79.82 84 GLU B C 1
ATOM 1787 O O . GLU B 1 84 ? 10.253 58.994 43.961 1.00 79.93 84 GLU B O 1
ATOM 1793 N N . LEU B 1 94 ? 12.288 57.055 34.327 1.00 88.18 94 LEU B N 1
ATOM 1794 C CA . LEU B 1 94 ? 13.380 57.560 35.216 1.00 87.83 94 LEU B CA 1
ATOM 1795 C C . LEU B 1 94 ? 12.926 57.586 36.673 1.00 87.42 94 LEU B C 1
ATOM 1796 O O . LEU B 1 94 ? 11.740 57.806 36.958 1.00 87.76 94 LEU B O 1
ATOM 1801 N N . LYS B 1 95 ? 13.869 57.347 37.586 1.00 86.57 95 LYS B N 1
ATOM 1802 C CA . LYS B 1 95 ? 13.585 57.338 39.022 1.00 85.53 95 LYS B CA 1
ATOM 1803 C C . LYS B 1 95 ? 14.417 58.385 39.752 1.00 84.52 95 LYS B C 1
ATOM 1804 O O . LYS B 1 95 ? 15.447 58.833 39.245 1.00 83.49 95 LYS B O 1
ATOM 1810 N N . ILE B 1 96 ? 13.945 58.767 40.939 1.00 83.74 96 ILE B N 1
ATOM 1811 C CA . ILE B 1 96 ? 14.588 59.770 41.807 1.00 82.42 96 ILE B CA 1
ATOM 1812 C C . ILE B 1 96 ? 15.701 59.130 42.685 1.00 80.39 96 ILE B C 1
ATOM 1813 O O . ILE B 1 96 ? 15.426 58.712 43.813 1.00 80.93 96 ILE B O 1
ATOM 1818 N N . ILE B 1 97 ? 16.937 59.067 42.175 1.00 78.13 97 ILE B N 1
ATOM 1819 C CA . ILE B 1 97 ? 18.062 58.463 42.922 1.00 76.33 97 ILE B CA 1
ATOM 1820 C C . ILE B 1 97 ? 18.914 59.444 43.745 1.00 74.25 97 ILE B C 1
ATOM 1821 O O . ILE B 1 97 ? 19.863 60.045 43.240 1.00 72.80 97 ILE B O 1
ATOM 1826 N N . LYS B 1 98 ? 18.580 59.570 45.028 1.00 72.17 98 LYS B N 1
ATOM 1827 C CA . LYS B 1 98 ? 19.300 60.462 45.943 1.00 69.95 98 LYS B CA 1
ATOM 1828 C C . LYS B 1 98 ? 20.038 59.647 47.028 1.00 66.56 98 LYS B C 1
ATOM 1829 O O . LYS B 1 98 ? 19.831 58.440 47.157 1.00 66.14 98 LYS B O 1
ATOM 1835 N N . LEU B 1 99 ? 20.920 60.291 47.790 1.00 61.67 99 LEU B N 1
ATOM 1836 C CA . LEU B 1 99 ? 21.628 59.594 48.849 1.00 57.50 99 LEU B CA 1
ATOM 1837 C C . LEU B 1 99 ? 20.716 59.499 50.067 1.00 55.91 99 LEU B C 1
ATOM 1838 O O . LEU B 1 99 ? 19.874 60.348 50.304 1.00 56.30 99 LEU B O 1
ATOM 1843 N N . SER B 1 100 ? 20.862 58.427 50.820 1.00 53.19 100 SER B N 1
ATOM 1844 C CA . SER B 1 100 ? 20.077 58.268 52.025 1.00 50.91 100 SER B CA 1
ATOM 1845 C C . SER B 1 100 ? 20.950 58.925 53.108 1.00 51.30 100 SER B C 1
ATOM 1846 O O . SER B 1 100 ? 22.079 59.376 52.817 1.00 50.65 100 SER B O 1
ATOM 1849 N N . ASN B 1 101 ? 20.457 58.987 54.337 1.00 49.67 101 ASN B N 1
ATOM 1850 C CA . ASN B 1 101 ? 21.257 59.579 55.404 1.00 50.16 101 ASN B CA 1
ATOM 1851 C C . ASN B 1 101 ? 22.551 58.840 55.602 1.00 48.14 101 ASN B C 1
ATOM 1852 O O . ASN B 1 101 ? 23.562 59.449 55.925 1.00 49.08 101 ASN B O 1
ATOM 1857 N N . LYS B 1 102 ? 22.510 57.529 55.397 1.00 45.59 102 LYS B N 1
ATOM 1858 C CA . LYS B 1 102 ? 23.680 56.696 55.598 1.00 43.54 102 LYS B CA 1
ATOM 1859 C C . LYS B 1 102 ? 24.709 56.826 54.484 1.00 41.04 102 LYS B C 1
ATOM 1860 O O . LYS B 1 102 ? 25.891 56.647 54.700 1.00 41.70 102 LYS B O 1
ATOM 1866 N N . GLY B 1 103 ? 24.267 57.115 53.281 1.00 38.15 103 GLY B N 1
ATOM 1867 C CA . GLY B 1 103 ? 25.232 57.298 52.233 1.00 38.74 103 GLY B CA 1
ATOM 1868 C C . GLY B 1 103 ? 25.922 58.641 52.468 1.00 38.99 103 GLY B C 1
ATOM 1869 O O . GLY B 1 103 ? 27.025 58.848 52.029 1.00 38.83 103 GLY B O 1
ATOM 1870 N N . LYS B 1 104 ? 25.246 59.538 53.180 1.00 41.23 104 LYS B N 1
ATOM 1871 C CA . LYS B 1 104 ? 25.734 60.871 53.522 1.00 41.43 104 LYS B CA 1
ATOM 1872 C C . LYS B 1 104 ? 26.773 60.748 54.581 1.00 41.01 104 LYS B C 1
ATOM 1873 O O . LYS B 1 104 ? 27.803 61.409 54.496 1.00 41.93 104 LYS B O 1
ATOM 1879 N N . LYS B 1 105 ? 26.531 59.899 55.573 1.00 41.53 105 LYS B N 1
ATOM 1880 C CA . LYS B 1 105 ? 27.535 59.681 56.631 1.00 41.45 105 LYS B CA 1
ATOM 1881 C C . LYS B 1 105 ? 28.808 59.208 55.961 1.00 39.06 105 LYS B C 1
ATOM 1882 O O . LYS B 1 105 ? 29.911 59.633 56.320 1.00 40.93 105 LYS B O 1
ATOM 1888 N N . TYR B 1 106 ? 28.649 58.306 54.996 1.00 37.80 106 TYR B N 1
ATOM 1889 C CA . TYR B 1 106 ? 29.759 57.769 54.212 1.00 36.35 106 TYR B CA 1
ATOM 1890 C C . TYR B 1 106 ? 30.531 58.894 53.437 1.00 36.95 106 TYR B C 1
ATOM 1891 O O . TYR B 1 106 ? 31.761 59.003 53.490 1.00 34.85 106 TYR B O 1
ATOM 1900 N N . ILE B 1 107 ? 29.787 59.700 52.695 1.00 37.60 107 ILE B N 1
ATOM 1901 C CA . ILE B 1 107 ? 30.399 60.800 51.975 1.00 40.94 107 ILE B CA 1
ATOM 1902 C C . ILE B 1 107 ? 31.113 61.771 52.962 1.00 42.41 107 ILE B C 1
ATOM 1903 O O . ILE B 1 107 ? 32.196 62.220 52.642 1.00 40.85 107 ILE B O 1
ATOM 1908 N N . LYS B 1 108 ? 30.518 62.053 54.142 1.00 44.69 108 LYS B N 1
ATOM 1909 C CA . LYS B 1 108 ? 31.149 62.937 55.145 1.00 48.23 108 LYS B CA 1
ATOM 1910 C C . LYS B 1 108 ? 32.475 62.290 55.642 1.00 47.84 108 LYS B C 1
ATOM 1911 O O . LYS B 1 108 ? 33.454 62.976 55.864 1.00 48.69 108 LYS B O 1
ATOM 1917 N N . GLU B 1 109 ? 32.506 60.978 55.842 1.00 47.40 109 GLU B N 1
ATOM 1918 C CA . GLU B 1 109 ? 33.743 60.352 56.275 1.00 46.46 109 GLU B CA 1
ATOM 1919 C C . GLU B 1 109 ? 34.761 60.259 55.106 1.00 45.93 109 GLU B C 1
ATOM 1920 O O . GLU B 1 109 ? 35.984 60.137 55.341 1.00 45.29 109 GLU B O 1
ATOM 1926 N N . ARG B 1 110 ? 34.276 60.297 53.861 1.00 42.05 110 ARG B N 1
ATOM 1927 C CA . ARG B 1 110 ? 35.163 60.284 52.705 1.00 39.41 110 ARG B CA 1
ATOM 1928 C C . ARG B 1 110 ? 35.802 61.699 52.588 1.00 38.89 110 ARG B C 1
ATOM 1929 O O . ARG B 1 110 ? 36.995 61.841 52.485 1.00 33.39 110 ARG B O 1
ATOM 1937 N N . LYS B 1 111 ? 34.984 62.741 52.628 1.00 40.89 111 LYS B N 1
ATOM 1938 C CA . LYS B 1 111 ? 35.488 64.123 52.534 1.00 43.11 111 LYS B CA 1
ATOM 1939 C C . LYS B 1 111 ? 36.507 64.354 53.620 1.00 43.98 111 LYS B C 1
ATOM 1940 O O . LYS B 1 111 ? 37.607 64.777 53.321 1.00 44.10 111 LYS B O 1
ATOM 1946 N N . ALA B 1 112 ? 36.155 64.023 54.863 1.00 44.29 112 ALA B N 1
ATOM 1947 C CA . ALA B 1 112 ? 37.059 64.210 55.998 1.00 46.60 112 ALA B CA 1
ATOM 1948 C C . ALA B 1 112 ? 38.419 63.505 55.880 1.00 47.13 112 ALA B C 1
ATOM 1949 O O . ALA B 1 112 ? 39.428 63.983 56.422 1.00 50.57 112 ALA B O 1
ATOM 1951 N N . ILE B 1 113 ? 38.460 62.364 55.216 1.00 45.96 113 ILE B N 1
ATOM 1952 C CA . ILE B 1 113 ? 39.722 61.681 55.024 1.00 46.56 113 ILE B CA 1
ATOM 1953 C C . ILE B 1 113 ? 40.592 62.388 53.954 1.00 47.16 113 ILE B C 1
ATOM 1954 O O . ILE B 1 113 ? 41.825 62.431 54.120 1.00 47.55 113 ILE B O 1
ATOM 1959 N N . MET B 1 114 ? 39.961 62.878 52.878 1.00 45.50 114 MET B N 1
ATOM 1960 C CA . MET B 1 114 ? 40.642 63.554 51.774 1.00 47.49 114 MET B CA 1
ATOM 1961 C C . MET B 1 114 ? 41.116 64.943 52.232 1.00 47.58 114 MET B C 1
ATOM 1962 O O . MET B 1 114 ? 42.300 65.293 52.165 1.00 44.74 114 MET B O 1
ATOM 1967 N N . SER B 1 115 ? 40.142 65.720 52.675 1.00 47.16 115 SER B N 1
ATOM 1968 C CA . SER B 1 115 ? 40.342 67.061 53.144 1.00 49.02 115 SER B CA 1
ATOM 1969 C C . SER B 1 115 ? 41.564 67.151 54.047 1.00 50.51 115 SER B C 1
ATOM 1970 O O . SER B 1 115 ? 42.340 68.112 53.983 1.00 50.73 115 SER B O 1
ATOM 1973 N N . HIS B 1 116 ? 41.738 66.131 54.866 1.00 51.93 116 HIS B N 1
ATOM 1974 C CA . HIS B 1 116 ? 42.838 66.079 55.795 1.00 54.46 116 HIS B CA 1
ATOM 1975 C C . HIS B 1 116 ? 44.228 65.951 55.147 1.00 55.18 116 HIS B C 1
ATOM 1976 O O . HIS B 1 116 ? 45.136 66.711 55.489 1.00 55.02 116 HIS B O 1
ATOM 1983 N N . ILE B 1 117 ? 44.422 65.004 54.223 1.00 54.89 117 ILE B N 1
ATOM 1984 C CA . ILE B 1 117 ? 45.741 64.900 53.614 1.00 54.68 117 ILE B CA 1
ATOM 1985 C C . ILE B 1 117 ? 45.963 65.983 52.544 1.00 55.26 117 ILE B C 1
ATOM 1986 O O . ILE B 1 117 ? 47.115 66.340 52.250 1.00 56.04 117 ILE B O 1
ATOM 1991 N N . ALA B 1 118 ? 44.876 66.515 51.984 1.00 53.35 118 ALA B N 1
ATOM 1992 C CA . ALA B 1 118 ? 44.974 67.560 50.981 1.00 53.56 118 ALA B CA 1
ATOM 1993 C C . ALA B 1 118 ? 45.482 68.817 51.678 1.00 53.88 118 ALA B C 1
ATOM 1994 O O . ALA B 1 118 ? 46.372 69.514 51.198 1.00 52.20 118 ALA B O 1
ATOM 1996 N N . SER B 1 119 ? 44.890 69.079 52.831 1.00 54.10 119 SER B N 1
ATOM 1997 C CA . SER B 1 119 ? 45.236 70.218 53.639 1.00 53.42 119 SER B CA 1
ATOM 1998 C C . SER B 1 119 ? 46.727 70.210 54.006 1.00 53.78 119 SER B C 1
ATOM 1999 O O . SER B 1 119 ? 47.459 71.164 53.739 1.00 54.09 119 SER B O 1
ATOM 2002 N N . ASP B 1 120 ? 47.175 69.137 54.638 1.00 54.51 120 ASP B N 1
ATOM 2003 C CA . ASP B 1 120 ? 48.578 69.014 54.989 1.00 55.85 120 ASP B CA 1
ATOM 2004 C C . ASP B 1 120 ? 49.520 69.117 53.757 1.00 55.50 120 ASP B C 1
ATOM 2005 O O . ASP B 1 120 ? 50.680 69.524 53.890 1.00 57.17 120 ASP B O 1
ATOM 2010 N N . MET B 1 121 ? 49.000 68.774 52.580 1.00 52.94 121 MET B N 1
ATOM 2011 C CA . MET B 1 121 ? 49.745 68.769 51.338 1.00 51.68 121 MET B CA 1
ATOM 2012 C C . MET B 1 121 ? 49.816 70.124 50.646 1.00 50.50 121 MET B C 1
ATOM 2013 O O . MET B 1 121 ? 50.652 70.315 49.763 1.00 51.23 121 MET B O 1
ATOM 2018 N N . THR B 1 122 ? 48.957 71.053 51.043 1.00 48.40 122 THR B N 1
ATOM 2019 C CA . THR B 1 122 ? 48.918 72.363 50.396 1.00 49.12 122 THR B CA 1
ATOM 2020 C C . THR B 1 122 ? 49.005 73.536 51.374 1.00 49.13 122 THR B C 1
ATOM 2021 O O . THR B 1 122 ? 48.804 74.684 50.975 1.00 49.18 122 THR B O 1
ATOM 2025 N N . SER B 1 123 ? 49.312 73.243 52.630 1.00 48.35 123 SER B N 1
ATOM 2026 C CA . SER B 1 123 ? 49.398 74.257 53.654 1.00 49.15 123 SER B CA 1
ATOM 2027 C C . SER B 1 123 ? 50.289 75.424 53.275 1.00 50.10 123 SER B C 1
ATOM 2028 O O . SER B 1 123 ? 50.066 76.537 53.735 1.00 50.80 123 SER B O 1
ATOM 2031 N N . ASP B 1 124 ? 51.295 75.182 52.446 1.00 48.70 124 ASP B N 1
ATOM 2032 C CA . ASP B 1 124 ? 52.195 76.240 52.026 1.00 48.12 124 ASP B CA 1
ATOM 2033 C C . ASP B 1 124 ? 51.827 76.974 50.712 1.00 48.14 124 ASP B C 1
ATOM 2034 O O . ASP B 1 124 ? 52.451 77.973 50.379 1.00 47.51 124 ASP B O 1
ATOM 2039 N N . PHE B 1 125 ? 50.827 76.504 49.970 1.00 47.23 125 PHE B N 1
ATOM 2040 C CA . PHE B 1 125 ? 50.489 77.163 48.703 1.00 48.73 125 PHE B CA 1
ATOM 2041 C C . PHE B 1 125 ? 49.951 78.593 48.907 1.00 50.91 125 PHE B C 1
ATOM 2042 O O . PHE B 1 125 ? 49.285 78.900 49.901 1.00 48.14 125 PHE B O 1
ATOM 2050 N N . ASP B 1 126 ? 50.245 79.479 47.957 1.00 51.67 126 ASP B N 1
ATOM 2051 C CA . ASP B 1 126 ? 49.732 80.813 48.069 1.00 54.83 126 ASP B CA 1
ATOM 2052 C C . ASP B 1 126 ? 48.352 80.816 47.427 1.00 54.55 126 ASP B C 1
ATOM 2053 O O . ASP B 1 126 ? 48.218 80.536 46.237 1.00 54.27 126 ASP B O 1
ATOM 2058 N N . SER B 1 127 ? 47.337 81.137 48.217 1.00 54.02 127 SER B N 1
ATOM 2059 C CA . SER B 1 127 ? 45.963 81.137 47.733 1.00 54.52 127 SER B CA 1
ATOM 2060 C C . SER B 1 127 ? 45.685 82.032 46.513 1.00 53.55 127 SER B C 1
ATOM 2061 O O . SER B 1 127 ? 44.730 81.780 45.781 1.00 52.52 127 SER B O 1
ATOM 2064 N N . LYS B 1 128 ? 46.501 83.061 46.292 1.00 53.14 128 LYS B N 1
ATOM 2065 C CA . LYS B 1 128 ? 46.309 83.921 45.129 1.00 53.45 128 LYS B CA 1
ATOM 2066 C C . LYS B 1 128 ? 46.739 83.183 43.873 1.00 52.61 128 LYS B C 1
ATOM 2067 O O . LYS B 1 128 ? 46.126 83.343 42.811 1.00 51.83 128 LYS B O 1
ATOM 2073 N N . GLU B 1 129 ? 47.792 82.375 43.997 1.00 51.52 129 GLU B N 1
ATOM 2074 C CA . GLU B 1 129 ? 48.299 81.595 42.866 1.00 51.59 129 GLU B CA 1
ATOM 2075 C C . GLU B 1 129 ? 47.330 80.430 42.545 1.00 48.71 129 GLU B C 1
ATOM 2076 O O . GLU B 1 129 ? 47.000 80.190 41.383 1.00 47.83 129 GLU B O 1
ATOM 2082 N N . ILE B 1 130 ? 46.854 79.739 43.584 1.00 45.58 130 ILE B N 1
ATOM 2083 C CA . ILE B 1 130 ? 45.926 78.632 43.446 1.00 44.86 130 ILE B CA 1
ATOM 2084 C C . ILE B 1 130 ? 44.663 79.137 42.761 1.00 46.49 130 ILE B C 1
ATOM 2085 O O . ILE B 1 130 ? 44.116 78.509 41.836 1.00 47.10 130 ILE B O 1
ATOM 2090 N N . GLU B 1 131 ? 44.228 80.312 43.184 1.00 46.30 131 GLU B N 1
ATOM 2091 C CA . GLU B 1 131 ? 43.042 80.916 42.625 1.00 46.60 131 GLU B CA 1
ATOM 2092 C C . GLU B 1 131 ? 43.156 81.173 41.122 1.00 45.62 131 GLU B C 1
ATOM 2093 O O . GLU B 1 131 ? 42.179 80.973 40.396 1.00 44.39 131 GLU B O 1
ATOM 2099 N N . LYS B 1 132 ? 44.327 81.596 40.636 1.00 44.28 132 LYS B N 1
ATOM 2100 C CA . LYS B 1 132 ? 44.470 81.791 39.197 1.00 43.56 132 LYS B CA 1
ATOM 2101 C C . LYS B 1 132 ? 44.434 80.443 38.472 1.00 40.30 132 LYS B C 1
ATOM 2102 O O . LYS B 1 132 ? 43.825 80.311 37.409 1.00 36.83 132 LYS B O 1
ATOM 2108 N N . VAL B 1 133 ? 45.108 79.459 39.063 1.00 36.89 133 VAL B N 1
ATOM 2109 C CA . VAL B 1 133 ? 45.179 78.138 38.461 1.00 34.49 133 VAL B CA 1
ATOM 2110 C C . VAL B 1 133 ? 43.778 77.553 38.402 1.00 32.01 133 VAL B C 1
ATOM 2111 O O . VAL B 1 133 ? 43.396 77.059 37.368 1.00 29.38 133 VAL B O 1
ATOM 2115 N N . ARG B 1 134 ? 43.015 77.680 39.493 1.00 32.06 134 ARG B N 1
ATOM 2116 C CA . ARG B 1 134 ? 41.621 77.204 39.577 1.00 30.98 134 ARG B CA 1
ATOM 2117 C C . ARG B 1 134 ? 40.694 77.866 38.507 1.00 33.35 134 ARG B C 1
ATOM 2118 O O . ARG B 1 134 ? 39.813 77.204 37.943 1.00 34.67 134 ARG B O 1
ATOM 2126 N N . GLN B 1 135 ? 40.914 79.147 38.162 1.00 30.22 135 GLN B N 1
ATOM 2127 C CA . GLN B 1 135 ? 40.063 79.767 37.167 1.00 28.94 135 GLN B CA 1
ATOM 2128 C C . GLN B 1 135 ? 40.355 79.170 35.831 1.00 28.43 135 GLN B C 1
ATOM 2129 O O . GLN B 1 135 ? 39.426 78.938 35.024 1.00 27.72 135 GLN B O 1
ATOM 2135 N N . VAL B 1 136 ? 41.635 78.903 35.578 1.00 26.21 136 VAL B N 1
ATOM 2136 C CA . VAL B 1 136 ? 41.998 78.347 34.300 1.00 25.16 136 VAL B CA 1
ATOM 2137 C C . VAL B 1 136 ? 41.379 76.984 34.138 1.00 25.60 136 VAL B C 1
ATOM 2138 O O . VAL B 1 136 ? 40.802 76.648 33.068 1.00 26.08 136 VAL B O 1
ATOM 2142 N N . LEU B 1 137 ? 41.476 76.177 35.193 1.00 24.11 137 LEU B N 1
ATOM 2143 C CA . LEU B 1 137 ? 40.938 74.818 35.116 1.00 23.66 137 LEU B CA 1
ATOM 2144 C C . LEU B 1 137 ? 39.409 74.895 35.022 1.00 23.93 137 LEU B C 1
ATOM 2145 O O . LEU B 1 137 ? 38.761 74.080 34.365 1.00 23.61 137 LEU B O 1
ATOM 2150 N N . GLU B 1 138 ? 38.819 75.927 35.613 1.00 25.16 138 GLU B N 1
ATOM 2151 C CA . GLU B 1 138 ? 37.371 76.067 35.495 1.00 26.86 138 GLU B CA 1
ATOM 2152 C C . GLU B 1 138 ? 36.968 76.302 34.054 1.00 24.34 138 GLU B C 1
ATOM 2153 O O . GLU B 1 138 ? 36.028 75.665 33.548 1.00 23.10 138 GLU B O 1
ATOM 2159 N N . ILE B 1 139 ? 37.668 77.186 33.361 1.00 21.91 139 ILE B N 1
ATOM 2160 C CA . ILE B 1 139 ? 37.319 77.404 31.956 1.00 20.62 139 ILE B CA 1
ATOM 2161 C C . ILE B 1 139 ? 37.484 76.143 31.112 1.00 20.97 139 ILE B C 1
ATOM 2162 O O . ILE B 1 139 ? 36.710 75.885 30.197 1.00 23.03 139 ILE B O 1
ATOM 2167 N N . ILE B 1 140 ? 38.516 75.360 31.389 1.00 21.37 140 ILE B N 1
ATOM 2168 C CA . ILE B 1 140 ? 38.788 74.149 30.600 1.00 22.16 140 ILE B CA 1
ATOM 2169 C C . ILE B 1 140 ? 37.687 73.135 30.939 1.00 23.55 140 ILE B C 1
ATOM 2170 O O . ILE B 1 140 ? 37.192 72.430 30.058 1.00 23.66 140 ILE B O 1
ATOM 2175 N N . ASP B 1 141 ? 37.280 73.115 32.208 1.00 21.91 141 ASP B N 1
ATOM 2176 C CA . ASP B 1 141 ? 36.264 72.194 32.634 1.00 22.91 141 ASP B CA 1
ATOM 2177 C C . ASP B 1 141 ? 35.003 72.583 31.890 1.00 25.44 141 ASP B C 1
ATOM 2178 O O . ASP B 1 141 ? 34.296 71.721 31.382 1.00 26.56 141 ASP B O 1
ATOM 2183 N N . TYR B 1 142 ? 34.741 73.886 31.807 1.00 27.96 142 TYR B N 1
ATOM 2184 C CA . TYR B 1 142 ? 33.575 74.385 31.108 1.00 29.52 142 TYR B CA 1
ATOM 2185 C C . TYR B 1 142 ? 33.637 73.974 29.652 1.00 30.23 142 TYR B C 1
ATOM 2186 O O . TYR B 1 142 ? 32.625 73.602 29.091 1.00 30.95 142 TYR B O 1
ATOM 2195 N N . ARG B 1 143 ? 34.817 74.020 29.032 1.00 30.12 143 ARG B N 1
ATOM 2196 C CA . ARG B 1 143 ? 34.894 73.618 27.625 1.00 31.31 143 ARG B CA 1
ATOM 2197 C C . ARG B 1 143 ? 34.788 72.114 27.380 1.00 33.11 143 ARG B C 1
ATOM 2198 O O . ARG B 1 143 ? 34.337 71.678 26.306 1.00 34.98 143 ARG B O 1
ATOM 2206 N N . ILE B 1 144 ? 35.248 71.321 28.356 1.00 32.92 144 ILE B N 1
ATOM 2207 C CA . ILE B 1 144 ? 35.183 69.881 28.276 1.00 30.37 144 ILE B CA 1
ATOM 2208 C C . ILE B 1 144 ? 33.691 69.475 28.337 1.00 30.37 144 ILE B C 1
ATOM 2209 O O . ILE B 1 144 ? 33.229 68.689 27.529 1.00 28.11 144 ILE B O 1
ATOM 2214 N N . GLN B 1 145 ? 32.966 70.044 29.291 1.00 32.18 145 GLN B N 1
ATOM 2215 C CA . GLN B 1 145 ? 31.551 69.727 29.486 1.00 35.67 145 GLN B CA 1
ATOM 2216 C C . GLN B 1 145 ? 30.740 70.188 28.273 1.0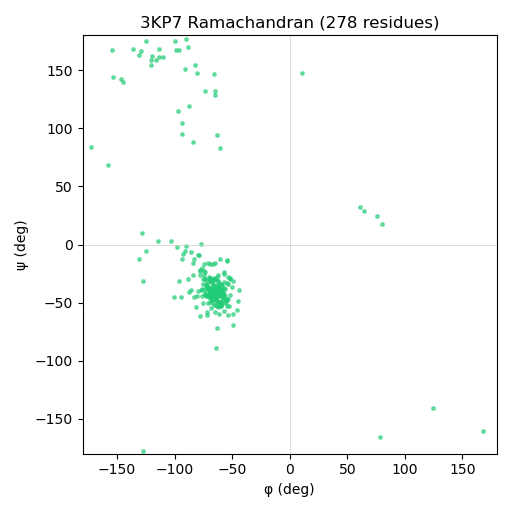0 38.51 145 GLN B C 1
ATOM 2217 O O . GLN B 1 145 ? 29.839 69.481 27.820 1.00 37.06 145 GLN B O 1
ATOM 2223 N N . SER B 1 146 ? 31.095 71.360 27.738 1.00 41.64 146 SER B N 1
ATOM 2224 C CA . SER B 1 146 ? 30.433 71.910 26.560 1.00 43.74 146 SER B CA 1
ATOM 2225 C C . SER B 1 146 ? 30.679 71.033 25.338 1.00 45.47 146 SER B C 1
ATOM 2226 O O . SER B 1 146 ? 29.768 70.778 24.561 1.00 45.51 146 SER B O 1
ATOM 2229 N N . TYR B 1 147 ? 31.908 70.570 25.173 1.00 47.02 147 TYR B N 1
ATOM 2230 C CA . TYR B 1 147 ? 32.259 69.741 24.034 1.00 50.35 147 TYR B CA 1
ATOM 2231 C C . TYR B 1 147 ? 31.617 68.362 24.172 1.00 53.20 147 TYR B C 1
ATOM 2232 O O . TYR B 1 147 ? 31.188 67.744 23.182 1.00 54.00 147 TYR B O 1
ATOM 2241 N N . THR B 1 148 ? 31.577 67.865 25.404 1.00 55.64 148 THR B N 1
ATOM 2242 C CA . THR B 1 148 ? 30.972 66.563 25.677 1.00 59.06 148 THR B CA 1
ATOM 2243 C C . THR B 1 148 ? 29.506 66.615 25.220 1.00 61.38 148 THR B C 1
ATOM 2244 O O . THR B 1 148 ? 28.992 65.628 24.700 1.00 61.73 148 THR B O 1
ATOM 2248 N N . SER B 1 149 ? 28.861 67.770 25.412 1.00 63.67 149 SER B N 1
ATOM 2249 C CA . SER B 1 149 ? 27.481 67.982 24.987 1.00 66.81 149 SER B CA 1
ATOM 2250 C C . SER B 1 149 ? 27.290 67.897 23.459 1.00 68.93 149 SER B C 1
ATOM 2251 O O . SER B 1 149 ? 26.443 67.137 23.005 1.00 69.23 149 SER B O 1
ATOM 2254 N N . LYS B 1 150 ? 28.070 68.660 22.681 1.00 71.46 150 LYS B N 1
ATOM 2255 C CA . LYS B 1 150 ? 27.962 68.651 21.212 1.00 73.86 150 LYS B CA 1
ATOM 2256 C C . LYS B 1 150 ? 27.974 67.213 20.685 1.00 75.77 150 LYS B C 1
ATOM 2257 O O . LYS B 1 150 ? 26.972 66.704 20.179 1.00 76.75 150 LYS B O 1
ATOM 2263 N N . LEU B 1 151 ? 29.120 66.561 20.806 1.00 77.76 151 LEU B N 1
ATOM 2264 C CA . LEU B 1 151 ? 29.271 65.184 20.361 1.00 79.37 151 LEU B CA 1
ATOM 2265 C C . LEU B 1 151 ? 30.419 64.515 21.137 1.00 79.52 151 LEU B C 1
ATOM 2266 O O . LEU B 1 151 ? 31.576 64.979 21.065 1.00 79.85 151 LEU B O 1
#

Nearest PDB structures (foldseek):
  3kp7-assembly1_B  TM=9.737E-01  e=7.715E-20  Staphylococcus epidermidis RP62A
  3kp6-assembly1_A  TM=9.706E-01  e=7.136E-19  Staphylococcus epidermidis RP62A
  3kp5-assembly1_B  TM=9.489E-01  e=4.514E-19  Staphylococcus epidermidis RP62A
  3kp5-assembly1_A  TM=9.872E-01  e=4.175E-18  Staphylococcus epidermidis RP62A
  3nrv-assembly1_A  TM=6.858E-01  e=8.863E-05  Acinetobacter baylyi ADP1

Radius of gyration: 19.34 Å; Cα contacts (8 Å, |Δi|>4): 244; chains: 2; bounding box: 46×47×42 Å

Solvent-accessible surface area: 16442 Å² total; per-residue (Å²): 174,115,208,124,21,60,52,41,26,42,13,40,28,90,10,10,42,24,25,63,17,10,29,42,85,33,3,117,115,22,11,96,141,35,66,12,42,27,62,19,1,81,3,0,33,34,8,37,138,82,52,6,40,51,41,64,0,19,128,94,71,29,100,49,188,67,37,5,30,124,78,7,122,95,0,57,125,33,121,0,4,129,106,177,110,3,100,20,16,133,96,0,109,120,0,5,109,60,13,41,46,59,18,6,118,28,22,28,104,21,26,94,93,31,68,78,148,70,23,81,75,11,44,95,12,11,75,65,31,9,156,64,9,76,47,62,36,90,145,164,160,110,214,110,12,58,52,31,23,45,27,32,52,108,4,10,84,19,17,70,49,8,26,49,114,36,2,126,109,16,15,96,119,44,67,12,48,38,75,25,3,75,3,0,18,15,9,37,103,89,61,9,10,33,18,60,0,21,113,74,44,23,113,49,119,44,24,2,40,134,50,7,131,111,0,48,132,39,122,1,4,62,72,130,187,129,91,3,74,7,14,96,90,0,80,115,0,1,103,70,16,50,64,56,11,16,114,21,18,48,101,19,34,97,96,38,54,76,146,81,30,90,110,7,35,83,12,15,77,74,26,8,155,66,8,77,32,75,29,93,154,178

B-factor: mean 53.76, std 20.84, range [20.61, 111.27]

Secondary structure (DSSP, 8-state):
-HHHHHHHHHHHHHHHHHHHHHHHHHHHHHHHHHT--HHHHHHHHHHHHS-B-HHHHHHHH-S-SSHHHHHHHHHHHTTSEE---BEE-HHHHHHHHHHHHHHHHHHHHTTTTS-HHHHHHHHHHHHHHHHHHHHHHHH-/-HHHHHHHHHHHHHHHHHHHHHHHHHHHHHHHHTT--HHHHHHHHHHTTS-B-HHHHHHHH-S-HHHHHHHHHHHHHTTSEE-----BEE-HHHHHHHHHHHHHHHHHHHHHHTTS-HHHHHHHHHHHHHHHHHHHHHHHH-

CATH classification: 1.10.10.10

Sequence (282 aa):
MVRRIEDHISFLEKFINDVNTLTAKLLKDLQTEYGISAEQSHVLNMLSIEALTVGQITEKQGVNKAAVSRRVKKLLNAELVKLKIIKLSNKGKKYIKERKAIMSHIASDMTSDFDSKEIEKVRQVLEIIDYRIQSYTSKLMVRRIEDHISFLEKFINDVNTLTAKLLKDLQTEYGISAEQSHVLNMLSIEALTVGQITEKQGVNKAAVSRRVKKLLNAELVKLELKIIKLSNKGKKYIKERKAIMSHIASDMTSDFDSKEIEKVRQVLEIIDYRIQSYTSKL